Protein AF-0000000080637327 (afdb_homodimer)

Nearest PDB structures (foldseek):
  6kop-assembly1_F  TM=9.857E-01  e=1.169E-01  Mycobacterium tuberculosis H37Rv
  6kon-assembly1_F  TM=9.502E-01  e=9.663E-02  Mycobacterium tuberculosis H37Rv
  3vfz-assembly3_A  TM=9.583E-01  e=1.327E-01  Mycobacterium tuberculosis
  3hug-assembly6_K  TM=8.919E-01  e=2.203E-01  Mycobacterium tuberculosis H37Rv
  5wuq-assembly1_A  TM=9.340E-01  e=3.658E-01  Bacillus subtilis subsp. subtilis str. 168

Organism: Winmispira thermophila (strain ATCC 700085 / DSM 6578 / Z-1203) (NCBI:txid869211)

pLDDT: mean 86.16, std 14.64, range [35.03, 98.62]

Sequence (272 aa):
MARPVRPRRVVCLPRHLVYKPAGVPLSDLEVIGLSLDECEALRLVDLEDLSQEDAARLMGVSRQTVSSIVRSARRKVAEALLKGAALRVEAGPVDYPAPLHFRCRKCGHQWEGVLTPESMKARGCGHEEFVELSSSMARPVRPRRVVCLPRHLVYKPAGVPLSDLEVIGLSLDECEALRLVDLEDLSQEDAARLMGVSRQTVSSIVRSARRKVAEALLKGAALRVEAGPVDYPAPLHFRCRKCGHQWEGVLTPESMKARGCGHEEFVELSSS

Structure (mmCIF, N/CA/C/O backbone):
data_AF-0000000080637327-model_v1
#
loop_
_entity.id
_entity.type
_entity.pdbx_description
1 polymer 'UPF0251 protein Spith_0703'
#
loop_
_atom_site.group_PDB
_atom_site.id
_atom_site.type_symbol
_atom_site.label_atom_id
_atom_site.label_alt_id
_atom_site.label_comp_id
_atom_site.label_asym_id
_atom_site.label_entity_id
_atom_site.label_seq_id
_atom_site.pdbx_PDB_ins_code
_atom_site.Cartn_x
_atom_site.Cartn_y
_atom_site.Cartn_z
_atom_site.occupancy
_atom_site.B_iso_or_equiv
_atom_site.auth_seq_id
_atom_site.auth_comp_id
_atom_site.auth_asym_id
_atom_site.auth_atom_id
_atom_site.pdbx_PDB_model_num
ATOM 1 N N . MET A 1 1 ? 14.914 -28.953 -25.359 1 35.03 1 MET A N 1
ATOM 2 C CA . MET A 1 1 ? 15.531 -28.688 -24.062 1 35.03 1 MET A CA 1
ATOM 3 C C . MET A 1 1 ? 14.484 -28.266 -23.031 1 35.03 1 MET A C 1
ATOM 5 O O . MET A 1 1 ? 13.57 -27.5 -23.359 1 35.03 1 MET A O 1
ATOM 9 N N . ALA A 1 2 ? 14.133 -29 -22.062 1 39.31 2 ALA A N 1
ATOM 10 C CA . ALA A 1 2 ? 13.07 -28.766 -21.094 1 39.31 2 ALA A CA 1
ATOM 11 C C . ALA A 1 2 ? 13.133 -27.344 -20.547 1 39.31 2 ALA A C 1
ATOM 13 O O . ALA A 1 2 ? 14.219 -26.797 -20.375 1 39.31 2 ALA A O 1
ATOM 14 N N . ARG A 1 3 ? 12.25 -26.484 -20.906 1 41.25 3 ARG A N 1
ATOM 15 C CA . ARG A 1 3 ? 12.234 -25.125 -20.359 1 41.25 3 ARG A CA 1
ATOM 16 C C . ARG A 1 3 ? 12.734 -25.094 -18.922 1 41.25 3 ARG A C 1
ATOM 18 O O . ARG A 1 3 ? 12.328 -25.938 -18.109 1 41.25 3 ARG A O 1
ATOM 25 N N . PRO A 1 4 ? 13.969 -24.641 -18.688 1 43.31 4 PRO A N 1
ATOM 26 C CA . PRO A 1 4 ? 14.523 -24.625 -17.344 1 43.31 4 PRO A CA 1
ATOM 27 C C . PRO A 1 4 ? 13.453 -24.469 -16.266 1 43.31 4 PRO A C 1
ATOM 29 O O . PRO A 1 4 ? 12.484 -23.734 -16.453 1 43.31 4 PRO A O 1
ATOM 32 N N . VAL A 1 5 ? 13.125 -25.547 -15.586 1 43.78 5 VAL A N 1
ATOM 33 C CA . VAL A 1 5 ? 12.203 -25.609 -14.453 1 43.78 5 VAL A CA 1
ATOM 34 C C . VAL A 1 5 ? 12.344 -24.359 -13.594 1 43.78 5 VAL A C 1
ATOM 36 O O . VAL A 1 5 ? 13.453 -23.984 -13.203 1 43.78 5 VAL A O 1
ATOM 39 N N . ARG A 1 6 ? 11.664 -23.312 -13.883 1 49.84 6 ARG A N 1
ATOM 40 C CA . ARG A 1 6 ? 11.688 -22.156 -13 1 49.84 6 ARG A CA 1
ATOM 41 C C . ARG A 1 6 ? 11.625 -22.578 -11.539 1 49.84 6 ARG A C 1
ATOM 43 O O . ARG A 1 6 ? 10.883 -23.5 -11.18 1 49.84 6 ARG A O 1
ATOM 50 N N . PRO A 1 7 ? 12.727 -22.5 -10.797 1 51.56 7 PRO A N 1
ATOM 51 C CA . PRO A 1 7 ? 12.695 -22.891 -9.383 1 51.56 7 PRO A CA 1
ATOM 52 C C . PRO A 1 7 ? 11.367 -22.578 -8.711 1 51.56 7 PRO A C 1
ATOM 54 O O . PRO A 1 7 ? 10.656 -21.656 -9.148 1 51.56 7 PRO A O 1
ATOM 57 N N . ARG A 1 8 ? 10.883 -23.516 -7.871 1 57.78 8 ARG A N 1
ATOM 58 C CA . ARG A 1 8 ? 9.688 -23.484 -7.023 1 57.78 8 ARG A CA 1
ATOM 59 C C . ARG A 1 8 ? 9.547 -22.141 -6.32 1 57.78 8 ARG A C 1
ATOM 61 O O . ARG A 1 8 ? 10.258 -21.859 -5.352 1 57.78 8 ARG A O 1
ATOM 68 N N . ARG A 1 9 ? 9.164 -21.078 -6.977 1 73.44 9 ARG A N 1
ATOM 69 C CA . ARG A 1 9 ? 9.141 -19.672 -6.555 1 73.44 9 ARG A CA 1
ATOM 70 C C . ARG A 1 9 ? 8.125 -19.453 -5.441 1 73.44 9 ARG A C 1
ATOM 72 O O . ARG A 1 9 ? 7.004 -19.969 -5.504 1 73.44 9 ARG A O 1
ATOM 79 N N . VAL A 1 10 ? 8.695 -19.266 -4.16 1 74.19 10 VAL A N 1
ATOM 80 C CA . VAL A 1 10 ? 7.812 -18.797 -3.096 1 74.19 10 VAL A CA 1
ATOM 81 C C . VAL A 1 10 ? 6.98 -17.609 -3.592 1 74.19 10 VAL A C 1
ATOM 83 O O . VAL A 1 10 ? 7.48 -16.766 -4.324 1 74.19 10 VAL A O 1
ATOM 86 N N . VAL A 1 11 ? 5.695 -17.828 -3.355 1 83.31 11 VAL A N 1
ATOM 87 C CA . VAL A 1 11 ? 4.777 -16.781 -3.785 1 83.31 11 VAL A CA 1
ATOM 88 C C . VAL A 1 11 ? 3.879 -16.375 -2.619 1 83.31 11 VAL A C 1
ATOM 90 O O . VAL A 1 11 ? 3.49 -17.219 -1.802 1 83.31 11 VAL A O 1
ATOM 93 N N . CYS A 1 12 ? 3.768 -15.125 -2.451 1 85.75 12 CYS A N 1
ATOM 94 C CA . CYS A 1 12 ? 2.762 -14.625 -1.522 1 85.75 12 CYS A CA 1
ATOM 95 C C . CYS A 1 12 ? 1.378 -14.633 -2.162 1 85.75 12 CYS A C 1
ATOM 97 O O . CYS A 1 12 ? 1.175 -14.039 -3.223 1 85.75 12 CYS A O 1
ATOM 99 N N . LEU A 1 13 ? 0.509 -15.312 -1.523 1 85.06 13 LEU A N 1
ATOM 100 C CA . LEU A 1 13 ? -0.883 -15.344 -1.958 1 85.06 13 LEU A CA 1
ATOM 101 C C . LEU A 1 13 ? -1.792 -14.688 -0.928 1 85.06 13 LEU A C 1
ATOM 103 O O . LEU A 1 13 ? -2.242 -15.336 0.018 1 85.06 13 LEU A O 1
ATOM 107 N N . PRO A 1 14 ? -2.096 -13.438 -1.176 1 86.88 14 PRO A N 1
ATOM 108 C CA . PRO A 1 14 ? -2.973 -12.773 -0.211 1 86.88 14 PRO A CA 1
ATOM 109 C C . PRO A 1 14 ? -4.375 -13.375 -0.171 1 86.88 14 PRO A C 1
ATOM 111 O O . PRO A 1 14 ? -4.832 -13.945 -1.163 1 86.88 14 PRO A O 1
ATOM 114 N N . ARG A 1 15 ? -5 -13.242 0.949 1 82.88 15 ARG A N 1
ATOM 115 C CA . ARG A 1 15 ? -6.348 -13.781 1.107 1 82.88 15 ARG A CA 1
ATOM 116 C C . ARG A 1 15 ? -7.363 -12.953 0.329 1 82.88 15 ARG A C 1
ATOM 118 O O . ARG A 1 15 ? -8.359 -13.484 -0.172 1 82.88 15 ARG A O 1
ATOM 125 N N . HIS A 1 16 ? -7.117 -11.727 0.291 1 90.06 16 HIS A N 1
ATOM 126 C CA . HIS A 1 16 ? -8 -10.82 -0.433 1 90.06 16 HIS A CA 1
ATOM 127 C C . HIS A 1 16 ? -7.336 -10.305 -1.705 1 90.06 16 HIS A C 1
ATOM 129 O O . HIS A 1 16 ? -6.215 -9.789 -1.661 1 90.06 16 HIS A O 1
ATOM 135 N N . LEU A 1 17 ? -8.07 -10.344 -2.811 1 92.88 17 LEU A N 1
ATOM 136 C CA . LEU A 1 17 ? -7.461 -10.023 -4.098 1 92.88 17 LEU A CA 1
ATOM 137 C C . LEU A 1 17 ? -7.676 -8.562 -4.453 1 92.88 17 LEU A C 1
ATOM 139 O O . LEU A 1 17 ? -6.996 -8.023 -5.332 1 92.88 17 LEU A O 1
ATOM 143 N N . VAL A 1 18 ? -8.656 -7.984 -3.826 1 95.94 18 VAL A N 1
ATOM 144 C CA . VAL A 1 18 ? -8.969 -6.598 -4.16 1 95.94 18 VAL A CA 1
ATOM 145 C C . VAL A 1 18 ? -8.883 -5.73 -2.906 1 95.94 18 VAL A C 1
ATOM 147 O O . VAL A 1 18 ? -9.445 -6.078 -1.866 1 95.94 18 VAL A O 1
ATOM 150 N N . TYR A 1 19 ? -8.156 -4.766 -2.939 1 97 19 TYR A N 1
ATOM 151 C CA . TYR A 1 19 ? -7.965 -3.756 -1.903 1 97 19 TYR A CA 1
ATOM 152 C C . TYR A 1 19 ? -8.391 -2.379 -2.398 1 97 19 TYR A C 1
ATOM 154 O O . TYR A 1 19 ? -7.918 -1.91 -3.436 1 97 19 TYR A O 1
ATOM 162 N N . LYS A 1 20 ? -9.266 -1.672 -1.723 1 97.25 20 LYS A N 1
ATOM 163 C CA . LYS A 1 20 ? -9.844 -0.46 -2.291 1 97.25 20 LYS A CA 1
ATOM 164 C C . LYS A 1 20 ? -10.234 0.527 -1.196 1 97.25 20 LYS A C 1
ATOM 166 O O . LYS A 1 20 ? -10.336 0.156 -0.025 1 97.25 20 LYS A O 1
ATOM 171 N N . PRO A 1 21 ? -10.492 1.797 -1.559 1 95.81 21 PRO A N 1
ATOM 172 C CA . PRO A 1 21 ? -11.023 2.742 -0.576 1 95.81 21 PRO A CA 1
ATOM 173 C C . PRO A 1 21 ? -12.367 2.295 0.006 1 95.81 21 PRO A C 1
ATOM 175 O O . PRO A 1 21 ? -13.211 1.772 -0.72 1 95.81 21 PRO A O 1
ATOM 178 N N . ALA A 1 22 ? -12.508 2.477 1.23 1 94.44 22 ALA A N 1
ATOM 179 C CA . ALA A 1 22 ? -13.742 2.074 1.899 1 94.44 22 ALA A CA 1
ATOM 180 C C . ALA A 1 22 ? -14.922 2.914 1.422 1 94.44 22 ALA A C 1
ATOM 182 O O . ALA A 1 22 ? -14.789 4.121 1.204 1 94.44 22 ALA A O 1
ATOM 183 N N . GLY A 1 23 ? -15.977 2.326 1.229 1 89.69 23 GLY A N 1
ATOM 184 C CA . GLY A 1 23 ? -17.219 3.029 0.967 1 89.69 23 GLY A CA 1
ATOM 185 C C . GLY A 1 23 ? -17.422 3.371 -0.498 1 89.69 23 GLY A C 1
ATOM 186 O O . GLY A 1 23 ? -18.375 4.051 -0.858 1 89.69 23 GLY A O 1
ATOM 187 N N . VAL A 1 24 ? -16.531 3.055 -1.327 1 91.38 24 VAL A N 1
ATOM 188 C CA . VAL A 1 24 ? -16.641 3.33 -2.756 1 91.38 24 VAL A CA 1
ATOM 189 C C . VAL A 1 24 ? -16.781 2.018 -3.523 1 91.38 24 VAL A C 1
ATOM 191 O O . VAL A 1 24 ? -15.977 1.101 -3.352 1 91.38 24 VAL A O 1
ATOM 194 N N . PRO A 1 25 ? -17.797 1.931 -4.359 1 94.31 25 PRO A N 1
ATOM 195 C CA . PRO A 1 25 ? -17.922 0.712 -5.16 1 94.31 25 PRO A CA 1
ATOM 196 C C . PRO A 1 25 ? -16.75 0.497 -6.109 1 94.31 25 PRO A C 1
ATOM 198 O O . PRO A 1 25 ? -16.219 1.459 -6.672 1 94.31 25 PRO A O 1
ATOM 201 N N . LEU A 1 26 ? -16.391 -0.733 -6.258 1 94.19 26 LEU A N 1
ATOM 202 C CA . LEU A 1 26 ? -15.273 -1.087 -7.125 1 94.19 26 LEU A CA 1
ATOM 203 C C . LEU A 1 26 ? -15.508 -0.581 -8.547 1 94.19 26 LEU A C 1
ATOM 205 O O . LEU A 1 26 ? -14.562 -0.16 -9.227 1 94.19 26 LEU A O 1
ATOM 209 N N . SER A 1 27 ? -16.734 -0.549 -9.016 1 95.25 27 SER A N 1
ATOM 210 C CA . SER A 1 27 ? -17.094 -0.156 -10.367 1 95.25 27 SER A CA 1
ATOM 211 C C . SER A 1 27 ? -16.766 1.31 -10.625 1 95.25 27 SER A C 1
ATOM 213 O O . SER A 1 27 ? -16.656 1.731 -11.781 1 95.25 27 SER A O 1
ATOM 215 N N . ASP A 1 28 ? -16.625 2.123 -9.641 1 95.12 28 ASP A N 1
ATOM 216 C CA . ASP A 1 28 ? -16.391 3.557 -9.773 1 95.12 28 ASP A CA 1
ATOM 217 C C . ASP A 1 28 ? -14.898 3.875 -9.664 1 95.12 28 ASP A C 1
ATOM 219 O O . ASP A 1 28 ? -14.508 5.043 -9.695 1 95.12 28 ASP A O 1
ATOM 223 N N . LEU A 1 29 ? -14.102 2.785 -9.547 1 96.06 29 LEU A N 1
ATOM 224 C CA . LEU A 1 29 ? -12.695 3.016 -9.266 1 96.06 29 LEU A CA 1
ATOM 225 C C . LEU A 1 29 ? -11.82 2.553 -10.43 1 96.06 29 LEU A C 1
ATOM 227 O O . LEU A 1 29 ? -12.148 1.574 -11.102 1 96.06 29 LEU A O 1
ATOM 231 N N . GLU A 1 30 ? -10.742 3.365 -10.633 1 96.75 30 GLU A N 1
ATOM 232 C CA . GLU A 1 30 ? -9.664 2.799 -11.43 1 96.75 30 GLU A CA 1
ATOM 233 C C . GLU A 1 30 ? -9.023 1.604 -10.727 1 96.75 30 GLU A C 1
ATOM 235 O O . GLU A 1 30 ? -8.914 1.587 -9.5 1 96.75 30 GLU A O 1
ATOM 240 N N . VAL A 1 31 ? -8.625 0.629 -11.594 1 97.25 31 VAL A N 1
ATOM 241 C CA . VAL A 1 31 ? -8.031 -0.572 -11.016 1 97.25 31 VAL A CA 1
ATOM 242 C C . VAL A 1 31 ? -6.578 -0.698 -11.461 1 97.25 31 VAL A C 1
ATOM 244 O O . VAL A 1 31 ? -6.281 -0.611 -12.656 1 97.25 31 VAL A O 1
ATOM 247 N N . ILE A 1 32 ? -5.73 -0.82 -10.5 1 97.62 32 ILE A N 1
ATOM 248 C CA . ILE A 1 32 ? -4.309 -1.057 -10.742 1 97.62 32 ILE A CA 1
ATOM 249 C C . ILE A 1 32 ? -3.961 -2.502 -10.398 1 97.62 32 ILE A C 1
ATOM 251 O O . ILE A 1 32 ? -4.254 -2.973 -9.297 1 97.62 32 ILE A O 1
ATOM 255 N N . GLY A 1 33 ? -3.281 -3.18 -11.328 1 95.81 33 GLY A N 1
ATOM 256 C CA . GLY A 1 33 ? -2.934 -4.574 -11.117 1 95.81 33 GLY A CA 1
ATOM 257 C C . GLY A 1 33 ? -1.622 -4.762 -10.383 1 95.81 33 GLY A C 1
ATOM 258 O O . GLY A 1 33 ? -0.644 -4.066 -10.664 1 95.81 33 GLY A O 1
ATOM 259 N N . LEU A 1 34 ? -1.634 -5.668 -9.445 1 95.19 34 LEU A N 1
ATOM 260 C CA . LEU A 1 34 ? -0.438 -6.09 -8.727 1 95.19 34 LEU A CA 1
ATOM 261 C C . LEU A 1 34 ? -0.152 -7.57 -8.961 1 95.19 34 LEU A C 1
ATOM 263 O O . LEU A 1 34 ? -0.965 -8.43 -8.609 1 95.19 34 LEU A O 1
ATOM 267 N N . SER A 1 35 ? 1 -7.863 -9.477 1 92.62 35 SER A N 1
ATOM 268 C CA . SER A 1 35 ? 1.309 -9.25 -9.797 1 92.62 35 SER A CA 1
ATOM 269 C C . SER A 1 35 ? 1.692 -10.031 -8.539 1 92.62 35 SER A C 1
ATOM 271 O O . SER A 1 35 ? 2.055 -9.438 -7.523 1 92.62 35 SER A O 1
ATOM 273 N N . LEU A 1 36 ? 1.644 -11.344 -8.656 1 90.75 36 LEU A N 1
ATOM 274 C CA . LEU A 1 36 ? 2.062 -12.195 -7.551 1 90.75 36 LEU A CA 1
ATOM 275 C C . LEU A 1 36 ? 3.529 -11.969 -7.211 1 90.75 36 LEU A C 1
ATOM 277 O O . LEU A 1 36 ? 3.91 -11.992 -6.035 1 90.75 36 LEU A O 1
ATOM 281 N N . ASP A 1 37 ? 4.309 -11.75 -8.242 1 91.56 37 ASP A N 1
ATOM 282 C CA . ASP A 1 37 ? 5.723 -11.469 -8.008 1 91.56 37 ASP A CA 1
ATOM 283 C C . ASP A 1 37 ? 5.898 -10.18 -7.211 1 91.56 37 ASP A C 1
ATOM 285 O O . ASP A 1 37 ? 6.766 -10.094 -6.34 1 91.56 37 ASP A O 1
ATOM 289 N N . GLU A 1 38 ? 5.086 -9.242 -7.547 1 94.88 38 GLU A N 1
ATOM 290 C CA . GLU A 1 38 ? 5.133 -7.977 -6.824 1 94.88 38 GLU A CA 1
ATOM 291 C C . GLU A 1 38 ? 4.699 -8.156 -5.371 1 94.88 38 GLU A C 1
ATOM 293 O O . GLU A 1 38 ? 5.309 -7.582 -4.465 1 94.88 38 GLU A O 1
ATOM 298 N N . CYS A 1 39 ? 3.721 -8.953 -5.152 1 94.44 39 CYS A N 1
ATOM 299 C CA . CYS A 1 39 ? 3.295 -9.25 -3.791 1 94.44 39 CYS A CA 1
ATOM 300 C C . CYS A 1 39 ? 4.418 -9.914 -3.002 1 94.44 39 CYS A C 1
ATOM 302 O O . CYS A 1 39 ? 4.676 -9.555 -1.854 1 94.44 39 CYS A O 1
ATOM 304 N N . GLU A 1 40 ? 5.012 -10.867 -3.643 1 93.12 40 GLU A N 1
ATOM 305 C CA . GLU A 1 40 ? 6.102 -11.594 -2.992 1 93.12 40 GLU A CA 1
ATOM 306 C C . GLU A 1 40 ? 7.27 -10.664 -2.676 1 93.12 40 GLU A C 1
ATOM 308 O O . GLU A 1 40 ? 7.852 -10.734 -1.591 1 93.12 40 GLU A O 1
ATOM 313 N N . ALA A 1 41 ? 7.547 -9.82 -3.6 1 95.75 41 ALA A N 1
ATOM 314 C CA . ALA A 1 41 ? 8.648 -8.883 -3.383 1 95.75 41 ALA A CA 1
ATOM 315 C C . ALA A 1 41 ? 8.359 -7.961 -2.201 1 95.75 41 ALA A C 1
ATOM 317 O O . ALA A 1 41 ? 9.234 -7.711 -1.373 1 95.75 41 ALA A O 1
ATOM 318 N N . LEU A 1 42 ? 7.137 -7.457 -2.129 1 97.31 42 LEU A N 1
ATOM 319 C CA . LEU A 1 42 ? 6.746 -6.609 -1.008 1 97.31 42 LEU A CA 1
ATOM 320 C C . LEU A 1 42 ? 6.816 -7.383 0.306 1 97.31 42 LEU A C 1
ATOM 322 O O . LEU A 1 42 ? 7.227 -6.832 1.33 1 97.31 42 LEU A O 1
ATOM 326 N N . ARG A 1 43 ? 6.406 -8.594 0.271 1 96.19 43 ARG A N 1
ATOM 327 C CA . ARG A 1 43 ? 6.453 -9.406 1.48 1 96.19 43 ARG A CA 1
ATOM 328 C C . ARG A 1 43 ? 7.887 -9.586 1.966 1 96.19 43 ARG A C 1
ATOM 330 O O . ARG A 1 43 ? 8.188 -9.336 3.137 1 96.19 43 ARG A O 1
ATOM 337 N N . LEU A 1 44 ? 8.734 -9.977 1.13 1 96.75 44 LEU A N 1
ATOM 338 C CA . LEU A 1 44 ? 10.102 -10.297 1.504 1 96.75 44 LEU A CA 1
ATOM 339 C C . LEU A 1 44 ? 10.875 -9.039 1.888 1 96.75 44 LEU A C 1
ATOM 341 O O . LEU A 1 44 ? 11.547 -9.008 2.922 1 96.75 44 LEU A O 1
ATOM 345 N N . VAL A 1 45 ? 10.727 -7.984 1.135 1 98.06 45 VAL A N 1
ATOM 346 C CA . VAL A 1 45 ? 11.594 -6.82 1.284 1 98.06 45 VAL A CA 1
ATOM 347 C C . VAL A 1 45 ? 10.984 -5.848 2.291 1 98.06 45 VAL A C 1
ATOM 349 O O . VAL A 1 45 ? 11.664 -5.398 3.219 1 98.06 45 VAL A O 1
ATOM 352 N N . ASP A 1 46 ? 9.758 -5.574 2.121 1 98.06 46 ASP A N 1
ATOM 353 C CA . ASP A 1 46 ? 9.164 -4.508 2.922 1 98.06 46 ASP A CA 1
ATOM 354 C C . ASP A 1 46 ? 8.578 -5.055 4.223 1 98.06 46 ASP A C 1
ATOM 356 O O . ASP A 1 46 ? 8.664 -4.41 5.27 1 98.06 46 ASP A O 1
ATOM 360 N N . LEU A 1 47 ? 7.988 -6.191 4.219 1 97.12 47 LEU A N 1
ATOM 361 C CA . LEU A 1 47 ? 7.352 -6.727 5.418 1 97.12 47 LEU A CA 1
ATOM 362 C C . LEU A 1 47 ? 8.352 -7.508 6.262 1 97.12 47 LEU A C 1
ATOM 364 O O . LEU A 1 47 ? 8.438 -7.301 7.477 1 97.12 47 LEU A O 1
ATOM 368 N N . GLU A 1 48 ? 9.156 -8.383 5.645 1 96.12 48 GLU A N 1
ATOM 369 C CA . GLU A 1 48 ? 10.086 -9.234 6.371 1 96.12 48 GLU A CA 1
ATOM 370 C C . GLU A 1 48 ? 11.461 -8.586 6.48 1 96.12 48 GLU A C 1
ATOM 372 O O . GLU A 1 48 ? 12.352 -9.117 7.148 1 96.12 48 GLU A O 1
ATOM 377 N N . ASP A 1 49 ? 11.633 -7.484 5.746 1 97.62 49 ASP A N 1
ATOM 378 C CA . ASP A 1 49 ? 12.836 -6.652 5.84 1 97.62 49 ASP A CA 1
ATOM 379 C C . ASP A 1 49 ? 14.062 -7.406 5.34 1 97.62 49 ASP A C 1
ATOM 381 O O . ASP A 1 49 ? 15.156 -7.258 5.891 1 97.62 49 ASP A O 1
ATOM 385 N N . LEU A 1 50 ? 13.938 -8.258 4.402 1 97.44 50 LEU A N 1
ATOM 386 C CA . LEU A 1 50 ? 15.078 -8.914 3.783 1 97.44 50 LEU A CA 1
ATOM 387 C C . LEU A 1 50 ? 15.789 -7.973 2.82 1 97.44 50 LEU A C 1
ATOM 389 O O . LEU A 1 50 ? 15.164 -7.086 2.234 1 97.44 50 LEU A O 1
ATOM 393 N N . SER A 1 51 ? 17.062 -8.211 2.652 1 98.06 51 SER A N 1
ATOM 394 C CA . SER A 1 51 ? 17.781 -7.5 1.605 1 98.06 51 SER A CA 1
ATOM 395 C C . SER A 1 51 ? 17.297 -7.902 0.219 1 98.06 51 SER A C 1
ATOM 397 O O . SER A 1 51 ? 16.734 -8.984 0.043 1 98.06 51 SER A O 1
ATOM 399 N N . GLN A 1 52 ? 17.484 -7.027 -0.715 1 97 52 GLN A N 1
ATOM 400 C CA . GLN A 1 52 ? 17.094 -7.363 -2.078 1 97 52 GLN A CA 1
ATOM 401 C C . GLN A 1 52 ? 17.859 -8.578 -2.594 1 97 52 GLN A C 1
ATOM 403 O O . GLN A 1 52 ? 17.328 -9.359 -3.385 1 97 52 GLN A O 1
ATOM 408 N N . GLU A 1 53 ? 19.062 -8.75 -2.131 1 97.5 53 GLU A N 1
ATOM 409 C CA . GLU A 1 53 ? 19.844 -9.922 -2.494 1 97.5 53 GLU A CA 1
ATOM 410 C C . GLU A 1 53 ? 19.203 -11.203 -1.971 1 97.5 53 GLU A C 1
ATOM 412 O O . GLU A 1 53 ? 19.062 -12.18 -2.709 1 97.5 53 GLU A O 1
ATOM 417 N N . ASP A 1 54 ? 18.828 -11.203 -0.75 1 96.75 54 ASP A N 1
ATOM 418 C CA . ASP A 1 54 ? 18.188 -12.367 -0.149 1 96.75 54 ASP A CA 1
ATOM 419 C C . ASP A 1 54 ? 16.844 -12.648 -0.809 1 96.75 54 ASP A C 1
ATOM 421 O O . ASP A 1 54 ? 16.5 -13.805 -1.064 1 96.75 54 ASP A O 1
ATOM 425 N N . ALA A 1 55 ? 16.109 -11.625 -1.09 1 96.06 55 ALA A N 1
ATOM 426 C CA . ALA A 1 55 ? 14.828 -11.781 -1.782 1 96.06 55 ALA A CA 1
ATOM 427 C C . ALA A 1 55 ? 15.031 -12.391 -3.168 1 96.06 55 ALA A C 1
ATOM 429 O O . ALA A 1 55 ? 14.25 -13.242 -3.596 1 96.06 55 ALA A O 1
ATOM 430 N N . ALA A 1 56 ? 16.031 -11.953 -3.869 1 94.56 56 ALA A N 1
ATOM 431 C CA . ALA A 1 56 ? 16.359 -12.461 -5.199 1 94.56 56 ALA A CA 1
ATOM 432 C C . ALA A 1 56 ? 16.594 -13.969 -5.168 1 94.56 56 ALA A C 1
ATOM 434 O O . ALA A 1 56 ? 16.078 -14.703 -6.016 1 94.56 56 ALA A O 1
ATOM 435 N N . ARG A 1 57 ? 17.312 -14.445 -4.191 1 93.06 57 ARG A N 1
ATOM 436 C CA . ARG A 1 57 ? 17.578 -15.867 -4.031 1 93.06 57 ARG A CA 1
ATOM 437 C C . ARG A 1 57 ? 16.297 -16.656 -3.816 1 93.06 57 ARG A C 1
ATOM 439 O O . ARG A 1 57 ? 16.078 -17.688 -4.453 1 93.06 57 ARG A O 1
ATOM 446 N N . LEU A 1 58 ? 15.445 -16.141 -2.971 1 89.5 58 LEU A N 1
ATOM 447 C CA . LEU A 1 58 ? 14.203 -16.828 -2.635 1 89.5 58 LEU A CA 1
ATOM 448 C C . LEU A 1 58 ? 13.242 -16.828 -3.82 1 89.5 58 LEU A C 1
ATOM 450 O O . LEU A 1 58 ? 12.492 -17.797 -4.016 1 89.5 58 LEU A O 1
ATOM 454 N N . MET A 1 59 ? 13.32 -15.812 -4.633 1 89.12 59 MET A N 1
ATOM 455 C CA . MET A 1 59 ? 12.398 -15.688 -5.758 1 89.12 59 MET A CA 1
ATOM 456 C C . MET A 1 59 ? 12.977 -16.344 -7.008 1 89.12 59 MET A C 1
ATOM 458 O O . MET A 1 59 ? 12.273 -16.516 -8 1 89.12 59 MET A O 1
ATOM 462 N N . GLY A 1 60 ? 14.203 -16.641 -6.941 1 88.25 60 GLY A N 1
ATOM 463 C CA . GLY A 1 60 ? 14.844 -17.281 -8.07 1 88.25 60 GLY A CA 1
ATOM 464 C C . GLY A 1 60 ? 15.117 -16.344 -9.234 1 88.25 60 GLY A C 1
ATOM 465 O O . GLY A 1 60 ? 14.953 -16.719 -10.391 1 88.25 60 GLY A O 1
ATOM 466 N N . VAL A 1 61 ? 15.406 -15.125 -8.984 1 91.25 61 VAL A N 1
ATOM 467 C CA . VAL A 1 61 ? 15.711 -14.125 -10 1 91.25 61 VAL A CA 1
ATOM 468 C C . VAL A 1 61 ? 16.922 -13.305 -9.57 1 91.25 61 VAL A C 1
ATOM 470 O O . VAL A 1 61 ? 17.469 -13.508 -8.484 1 91.25 61 VAL A O 1
ATOM 473 N N . SER A 1 62 ? 17.406 -12.43 -10.453 1 94.56 62 SER A N 1
ATOM 474 C CA . SER A 1 62 ? 18.547 -11.57 -10.141 1 94.56 62 SER A CA 1
ATOM 475 C C . SER A 1 62 ? 18.141 -10.445 -9.195 1 94.56 62 SER A C 1
ATOM 477 O O . SER A 1 62 ? 16.969 -10.062 -9.133 1 94.56 62 SER A O 1
ATOM 479 N N . ARG A 1 63 ? 19.141 -9.914 -8.477 1 96.75 63 ARG A N 1
ATOM 480 C CA . ARG A 1 63 ? 18.922 -8.766 -7.609 1 96.75 63 ARG A CA 1
ATOM 481 C C . ARG A 1 63 ? 18.375 -7.582 -8.398 1 96.75 63 ARG A C 1
ATOM 483 O O . ARG A 1 63 ? 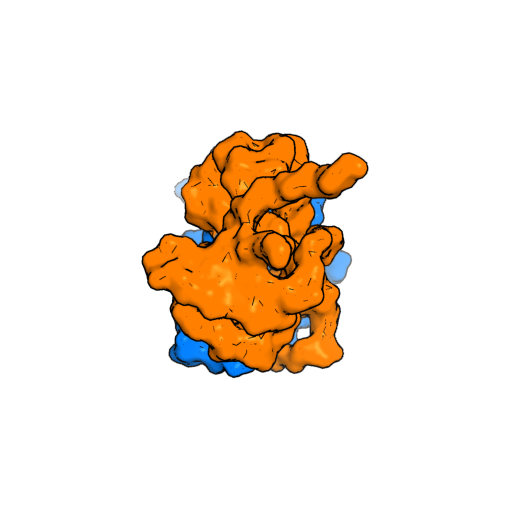17.531 -6.832 -7.898 1 96.75 63 ARG A O 1
ATOM 490 N N . GLN A 1 64 ? 18.844 -7.387 -9.586 1 96.75 64 GLN A N 1
ATOM 491 C CA . GLN A 1 64 ? 18.359 -6.297 -10.43 1 96.75 64 GLN A CA 1
ATOM 492 C C . GLN A 1 64 ? 16.875 -6.453 -10.742 1 96.75 64 GLN A C 1
ATOM 494 O O . GLN A 1 64 ? 16.125 -5.473 -10.734 1 96.75 64 GLN A O 1
ATOM 499 N N . THR A 1 65 ? 16.469 -7.668 -11.031 1 95.5 65 THR A N 1
ATOM 500 C CA . THR A 1 65 ? 15.07 -7.961 -11.297 1 95.5 65 THR A CA 1
ATOM 501 C C . THR A 1 65 ? 14.211 -7.672 -10.062 1 95.5 65 THR A C 1
ATOM 503 O O . THR A 1 65 ? 13.148 -7.051 -10.172 1 95.5 65 THR A O 1
ATOM 506 N N . VAL A 1 66 ? 14.727 -8.109 -8.906 1 95.88 66 VAL A N 1
ATOM 507 C CA . VAL A 1 66 ? 13.992 -7.848 -7.672 1 95.88 66 VAL A CA 1
ATOM 508 C C . VAL A 1 66 ? 13.859 -6.344 -7.457 1 95.88 66 VAL A C 1
ATOM 510 O O . VAL A 1 66 ? 12.789 -5.859 -7.074 1 95.88 66 VAL A O 1
ATOM 513 N N . SER A 1 67 ? 14.898 -5.641 -7.719 1 97.56 67 SER A N 1
ATOM 514 C CA . SER A 1 67 ? 14.867 -4.191 -7.555 1 97.56 67 SER A CA 1
ATOM 515 C C . SER A 1 67 ? 13.781 -3.561 -8.422 1 97.56 67 SER A C 1
ATOM 517 O O . SER A 1 67 ? 13.039 -2.691 -7.961 1 97.56 67 SER A O 1
ATOM 519 N N . SER A 1 68 ? 13.68 -4.082 -9.609 1 97.19 68 SER A N 1
ATOM 520 C CA . SER A 1 68 ? 12.68 -3.564 -10.539 1 97.19 68 SER A CA 1
ATOM 521 C C . SER A 1 68 ? 11.266 -3.926 -10.086 1 97.19 68 SER A C 1
ATOM 523 O O . SER A 1 68 ? 10.352 -3.105 -10.172 1 97.19 68 SER A O 1
ATOM 525 N N . ILE A 1 69 ? 11.102 -5.09 -9.648 1 95.69 69 ILE A N 1
ATOM 526 C CA . ILE A 1 69 ? 9.797 -5.57 -9.203 1 95.69 69 ILE A CA 1
ATOM 527 C C . ILE A 1 69 ? 9.352 -4.785 -7.973 1 95.69 69 ILE A C 1
ATOM 529 O O . ILE A 1 69 ? 8.203 -4.359 -7.887 1 95.69 69 ILE A O 1
ATOM 533 N N . VAL A 1 70 ? 10.297 -4.59 -7.043 1 97.81 70 VAL A N 1
ATOM 534 C CA . VAL A 1 70 ? 9.992 -3.852 -5.82 1 97.81 70 VAL A CA 1
ATOM 535 C C . VAL A 1 70 ? 9.617 -2.414 -6.164 1 97.81 70 VAL A C 1
ATOM 537 O O . VAL A 1 70 ? 8.625 -1.886 -5.648 1 97.81 70 VAL A O 1
ATOM 540 N N . ARG A 1 71 ? 10.375 -1.831 -6.988 1 97.94 71 ARG A N 1
ATOM 541 C CA . ARG A 1 71 ? 10.102 -0.458 -7.398 1 97.94 71 ARG A CA 1
ATOM 542 C C . ARG A 1 71 ? 8.727 -0.343 -8.039 1 97.94 71 ARG A C 1
ATOM 544 O O . ARG A 1 71 ? 7.961 0.57 -7.727 1 97.94 71 ARG A O 1
ATOM 551 N N . SER A 1 72 ? 8.469 -1.208 -8.938 1 97.62 72 SER A N 1
ATOM 552 C CA . SER A 1 72 ? 7.168 -1.226 -9.602 1 97.62 72 SER A CA 1
ATOM 553 C C . SER A 1 72 ? 6.035 -1.414 -8.602 1 97.62 72 SER A C 1
ATOM 555 O O . SER A 1 72 ? 5.039 -0.69 -8.641 1 97.62 72 SER A O 1
ATOM 557 N N . ALA A 1 73 ? 6.203 -2.361 -7.719 1 97.75 73 ALA A N 1
ATOM 558 C CA . ALA A 1 73 ? 5.18 -2.672 -6.723 1 97.75 73 ALA A CA 1
ATOM 559 C C . ALA A 1 73 ? 4.91 -1.472 -5.82 1 97.75 73 ALA A C 1
ATOM 561 O O . ALA A 1 73 ? 3.756 -1.094 -5.605 1 97.75 73 ALA A O 1
ATOM 562 N N . ARG A 1 74 ? 5.977 -0.878 -5.332 1 98.56 74 ARG A N 1
ATOM 563 C CA . ARG A 1 74 ? 5.855 0.265 -4.434 1 98.56 74 ARG A CA 1
ATOM 564 C C . ARG A 1 74 ? 5.168 1.437 -5.125 1 98.56 74 ARG A C 1
ATOM 566 O O . ARG A 1 74 ? 4.336 2.121 -4.52 1 98.56 74 ARG A O 1
ATOM 573 N N . ARG A 1 75 ? 5.492 1.619 -6.309 1 98.62 75 ARG A N 1
ATOM 574 C CA . ARG A 1 75 ? 4.867 2.705 -7.059 1 98.62 75 ARG A CA 1
ATOM 575 C C . ARG A 1 75 ? 3.373 2.457 -7.242 1 98.62 75 ARG A C 1
ATOM 577 O O . ARG A 1 75 ? 2.559 3.359 -7.035 1 98.62 75 ARG A O 1
ATOM 584 N N . LYS A 1 76 ? 3.008 1.297 -7.715 1 98.19 76 LYS A N 1
ATOM 585 C CA . LYS A 1 76 ? 1.61 0.944 -7.949 1 98.19 76 LYS A CA 1
ATOM 586 C C . LYS A 1 76 ? 0.795 1.057 -6.664 1 98.19 76 LYS A C 1
ATOM 588 O O . LYS A 1 76 ? -0.326 1.569 -6.676 1 98.19 76 LYS A O 1
ATOM 593 N N . VAL A 1 77 ? 1.355 0.588 -5.59 1 98.19 77 VAL A N 1
ATOM 594 C CA . VAL A 1 77 ? 0.679 0.632 -4.297 1 98.19 77 VAL A CA 1
ATOM 595 C C . VAL A 1 77 ? 0.482 2.084 -3.865 1 98.19 77 VAL A C 1
ATOM 597 O O . VAL A 1 77 ? -0.618 2.477 -3.471 1 98.19 77 VAL A O 1
ATOM 600 N N . ALA A 1 78 ? 1.533 2.873 -3.947 1 97.56 78 ALA A N 1
ATOM 601 C CA . ALA A 1 78 ? 1.43 4.285 -3.596 1 97.56 78 ALA A CA 1
ATOM 602 C C . ALA A 1 78 ? 0.394 4.992 -4.465 1 97.56 78 ALA A C 1
ATOM 604 O O . ALA A 1 78 ? -0.41 5.785 -3.965 1 97.56 78 ALA A O 1
ATOM 605 N N . GLU A 1 79 ? 0.431 4.695 -5.695 1 96.75 79 GLU A N 1
ATOM 606 C CA . GLU A 1 79 ? -0.514 5.312 -6.621 1 96.75 79 GLU A CA 1
ATOM 607 C C . GLU A 1 79 ? -1.954 4.973 -6.25 1 96.75 79 GLU A C 1
ATOM 609 O O . GLU A 1 79 ? -2.811 5.859 -6.188 1 96.75 79 GLU A O 1
ATOM 614 N N . ALA A 1 80 ? -2.199 3.73 -6.027 1 96.88 80 ALA A N 1
ATOM 615 C CA . ALA A 1 80 ? -3.549 3.305 -5.668 1 96.88 80 ALA A CA 1
ATOM 616 C C . ALA A 1 80 ? -4.016 3.986 -4.383 1 96.88 80 ALA A C 1
ATOM 618 O O . ALA A 1 80 ? -5.109 4.551 -4.336 1 96.88 80 ALA A O 1
ATOM 619 N N . LEU A 1 81 ? -3.209 3.967 -3.363 1 95.31 81 LEU A N 1
ATOM 620 C CA . LEU A 1 81 ? -3.547 4.492 -2.045 1 95.31 81 LEU A CA 1
ATOM 621 C C . LEU A 1 81 ? -3.775 5.996 -2.1 1 95.31 81 LEU A C 1
ATOM 623 O O . LEU A 1 81 ? -4.746 6.504 -1.535 1 95.31 81 LEU A O 1
ATOM 627 N N . LEU A 1 82 ? -2.938 6.707 -2.764 1 92.62 82 LEU A N 1
ATOM 628 C CA . LEU A 1 82 ? -2.949 8.164 -2.691 1 92.62 82 LEU A CA 1
ATOM 629 C C . LEU A 1 82 ? -3.938 8.75 -3.693 1 92.62 82 LEU A C 1
ATOM 631 O O . LEU A 1 82 ? -4.504 9.82 -3.459 1 92.62 82 LEU A O 1
ATOM 635 N N . LYS A 1 83 ? -4.219 8.055 -4.742 1 91.25 83 LYS A N 1
ATOM 636 C CA . LYS A 1 83 ? -5.145 8.562 -5.754 1 91.25 83 LYS A CA 1
ATOM 637 C C . LYS A 1 83 ? -6.527 7.938 -5.59 1 91.25 83 LYS A C 1
ATOM 639 O O . LYS A 1 83 ? -7.461 8.297 -6.309 1 91.25 83 LYS A O 1
ATOM 644 N N . GLY A 1 84 ? -6.59 6.961 -4.738 1 92.88 84 GLY A N 1
ATOM 645 C CA . GLY A 1 84 ? -7.887 6.367 -4.461 1 92.88 84 GLY A CA 1
ATOM 646 C C . GLY A 1 84 ? -8.305 5.34 -5.492 1 92.88 84 GLY A C 1
ATOM 647 O O . GLY A 1 84 ? -9.477 5.289 -5.891 1 92.88 84 GLY A O 1
ATOM 648 N N . ALA A 1 85 ? -7.406 4.66 -6.074 1 96.5 85 ALA A N 1
ATOM 649 C CA . ALA A 1 85 ? -7.684 3.557 -6.984 1 96.5 85 ALA A CA 1
ATOM 650 C C . ALA A 1 85 ? -7.738 2.227 -6.238 1 96.5 85 ALA A C 1
ATOM 652 O O . ALA A 1 85 ? -7.316 2.141 -5.082 1 96.5 85 ALA A O 1
ATOM 653 N N . ALA A 1 86 ? -8.305 1.21 -6.891 1 97.56 86 ALA A N 1
ATOM 654 C CA . ALA A 1 86 ? -8.289 -0.136 -6.324 1 97.56 86 ALA A CA 1
ATOM 655 C C . ALA A 1 86 ? -7.031 -0.895 -6.742 1 97.56 86 ALA A C 1
ATOM 657 O O . ALA A 1 86 ? -6.5 -0.672 -7.836 1 97.56 86 ALA A O 1
ATOM 658 N N . LEU A 1 87 ? -6.57 -1.689 -5.875 1 97.38 87 LEU A N 1
ATOM 659 C CA . LEU A 1 87 ? -5.512 -2.646 -6.188 1 97.38 87 LEU A CA 1
ATOM 660 C C . LEU A 1 87 ? -6.09 -4.043 -6.387 1 97.38 87 LEU A C 1
ATOM 662 O O . LEU A 1 87 ? -6.883 -4.516 -5.57 1 97.38 87 LEU A O 1
ATOM 666 N N . ARG A 1 88 ? -5.707 -4.652 -7.449 1 96 88 ARG A N 1
ATOM 667 C CA . ARG A 1 88 ? -6.145 -6.016 -7.719 1 96 88 ARG A CA 1
ATOM 668 C C . ARG A 1 88 ? -4.953 -6.938 -7.957 1 96 88 ARG A C 1
ATOM 670 O O . ARG A 1 88 ? -4.148 -6.695 -8.859 1 96 88 ARG A O 1
ATOM 677 N N . VAL A 1 89 ? -4.887 -7.934 -7.156 1 93.56 89 VAL A N 1
ATOM 678 C CA . VAL A 1 89 ? -3.826 -8.922 -7.312 1 93.56 89 VAL A CA 1
ATOM 679 C C . VAL A 1 89 ? -4.113 -9.797 -8.531 1 93.56 89 VAL A C 1
ATOM 681 O O . VAL A 1 89 ? -5.23 -10.289 -8.695 1 93.56 89 VAL A O 1
ATOM 684 N N . GLU A 1 90 ? -3.148 -9.93 -9.328 1 88.94 90 GLU A N 1
ATOM 685 C CA . GLU A 1 90 ? -3.266 -10.719 -10.555 1 88.94 90 GLU A CA 1
ATOM 686 C C . GLU A 1 90 ? -2.047 -11.609 -10.758 1 88.94 90 GLU A C 1
ATOM 688 O O . GLU A 1 90 ? -1.02 -11.43 -10.094 1 88.94 90 GLU A O 1
ATOM 693 N N . ALA A 1 91 ? -2.27 -12.68 -11.5 1 74.81 91 ALA A N 1
ATOM 694 C CA . ALA A 1 91 ? -1.175 -13.609 -11.742 1 74.81 91 ALA A CA 1
ATOM 695 C C . ALA A 1 91 ? -0.018 -12.922 -12.461 1 74.81 91 ALA A C 1
ATOM 697 O O . ALA A 1 91 ? 1.15 -13.211 -12.188 1 74.81 91 ALA A O 1
ATOM 698 N N . GLY A 1 92 ? -0.17 -11.711 -13.031 1 64.62 92 GLY A N 1
ATOM 699 C CA . GLY A 1 92 ? 0.876 -10.984 -13.734 1 64.62 92 GLY A CA 1
ATOM 700 C C . GLY A 1 92 ? 1.462 -11.758 -14.898 1 64.62 92 GLY A C 1
ATOM 701 O O . GLY A 1 92 ? 0.927 -12.797 -15.297 1 64.62 92 GLY A O 1
ATOM 702 N N . PRO A 1 93 ? 2.518 -11.062 -15.531 1 55.22 93 PRO A N 1
ATOM 703 C CA . PRO A 1 93 ? 3.139 -11.688 -16.703 1 55.22 93 PRO A CA 1
ATOM 704 C C . PRO A 1 93 ? 3.758 -13.047 -16.375 1 55.22 93 PRO A C 1
ATOM 706 O O . PRO A 1 93 ? 4.195 -13.758 -17.281 1 55.22 93 PRO A O 1
ATOM 709 N N . VAL A 1 94 ? 3.857 -13.227 -15.094 1 55.81 94 VAL A N 1
ATOM 710 C CA . VAL A 1 94 ? 4.488 -14.508 -14.781 1 55.81 94 VAL A CA 1
ATOM 711 C C . VAL A 1 94 ? 3.629 -15.648 -15.312 1 55.81 94 VAL A C 1
ATOM 713 O O . VAL A 1 94 ? 2.408 -15.516 -15.438 1 55.81 94 VAL A O 1
ATOM 716 N N . ASP A 1 95 ? 4.305 -16.562 -15.898 1 60.59 95 ASP A N 1
ATOM 717 C CA . ASP A 1 95 ? 3.977 -17.828 -16.531 1 60.59 95 ASP A CA 1
ATOM 718 C C . ASP A 1 95 ? 3.264 -18.766 -15.555 1 60.59 95 ASP A C 1
ATOM 720 O O . ASP A 1 95 ? 3.748 -19.859 -15.273 1 60.59 95 ASP A O 1
ATOM 724 N N . TYR A 1 96 ? 2.369 -18.047 -14.75 1 68.62 96 TYR A N 1
ATOM 725 C CA . TYR A 1 96 ? 1.688 -19.031 -13.914 1 68.62 96 TYR A CA 1
ATOM 726 C C . TYR A 1 96 ? 0.553 -19.703 -14.672 1 68.62 96 TYR A C 1
ATOM 728 O O . TYR A 1 96 ? -0.532 -19.141 -14.82 1 68.62 96 TYR A O 1
ATOM 736 N N . PRO A 1 97 ? 0.94 -20.734 -15.211 1 69.44 97 PRO A N 1
ATOM 737 C CA . PRO A 1 97 ? -0.132 -21.422 -15.938 1 69.44 97 PRO A CA 1
ATOM 738 C C . PRO A 1 97 ? -1.331 -21.75 -15.055 1 69.44 97 PRO A C 1
ATOM 740 O O . PRO A 1 97 ? -1.163 -22.047 -13.867 1 69.44 97 PRO A O 1
ATOM 743 N N . ALA A 1 98 ? -2.443 -21.5 -15.625 1 74.06 98 ALA A N 1
ATOM 744 C CA . ALA A 1 98 ? -3.66 -21.875 -14.914 1 74.06 98 ALA A CA 1
ATOM 745 C C . ALA A 1 98 ? -4.02 -23.344 -15.18 1 74.06 98 ALA A C 1
ATOM 747 O O . ALA A 1 98 ? -3.785 -23.859 -16.266 1 74.06 98 ALA A O 1
ATOM 748 N N . PRO A 1 99 ? -4.477 -24.094 -14.195 1 80.75 99 PRO A N 1
ATOM 749 C CA . PRO A 1 99 ? -4.742 -23.609 -12.844 1 80.75 99 PRO A CA 1
ATOM 750 C C . PRO A 1 99 ? -3.482 -23.531 -11.984 1 80.75 99 PRO A C 1
ATOM 752 O O . PRO A 1 99 ? -2.512 -24.25 -12.242 1 80.75 99 PRO A O 1
ATOM 755 N N . LEU A 1 100 ? -3.5 -22.672 -11.07 1 80.75 100 LEU A N 1
ATOM 756 C CA . LEU A 1 100 ? -2.393 -22.562 -10.133 1 80.75 100 LEU A CA 1
ATOM 757 C C . LEU A 1 100 ? -2.42 -23.688 -9.109 1 80.75 100 LEU A C 1
ATOM 759 O O . LEU A 1 100 ? -3.492 -24.094 -8.656 1 80.75 100 LEU A O 1
ATOM 763 N N . HIS A 1 101 ? -1.223 -24.219 -8.914 1 84.44 101 HIS A N 1
ATOM 764 C CA . HIS A 1 101 ? -1.045 -25.25 -7.887 1 84.44 101 HIS A CA 1
ATOM 765 C C . HIS A 1 101 ? -0.049 -24.797 -6.824 1 84.44 101 HIS A C 1
ATOM 767 O O . HIS A 1 101 ? 1.137 -24.625 -7.113 1 84.44 101 HIS A O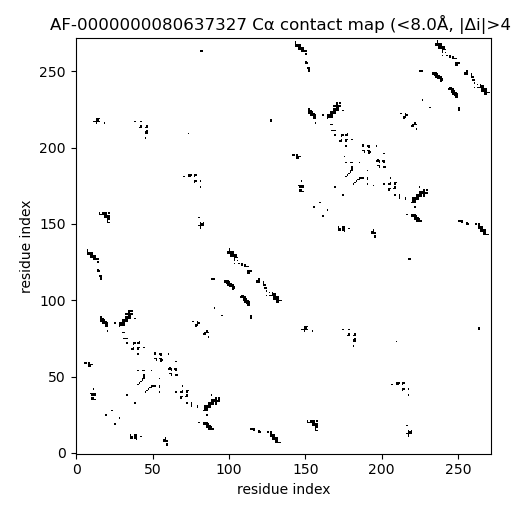 1
ATOM 773 N N . PHE A 1 102 ? -0.667 -24.688 -5.543 1 85.25 102 PHE A N 1
ATOM 774 C CA . PHE A 1 102 ? 0.198 -24.141 -4.508 1 85.25 102 PHE A CA 1
ATOM 775 C C . PHE A 1 102 ? 0.159 -25 -3.254 1 85.25 102 PHE A C 1
ATOM 777 O O . PHE A 1 102 ? -0.814 -25.719 -3.02 1 85.25 102 PHE A O 1
ATOM 784 N N . ARG A 1 103 ? 1.26 -24.984 -2.545 1 88.62 103 ARG A N 1
ATOM 785 C CA . ARG A 1 103 ? 1.356 -25.609 -1.229 1 88.62 103 ARG A CA 1
ATOM 786 C C . ARG A 1 103 ? 1.744 -24.594 -0.165 1 88.62 103 ARG A C 1
ATOM 788 O O . ARG A 1 103 ? 2.719 -23.859 -0.329 1 88.62 103 ARG A O 1
ATOM 795 N N . CYS A 1 104 ? 0.948 -24.609 0.915 1 90.94 104 CYS A N 1
ATOM 796 C CA . CYS A 1 104 ? 1.258 -23.703 2.008 1 90.94 104 CYS A CA 1
ATOM 797 C C . CYS A 1 104 ? 2.582 -24.062 2.666 1 90.94 104 CYS A C 1
ATOM 799 O O . CYS A 1 104 ? 2.818 -25.234 2.992 1 90.94 104 CYS A O 1
ATOM 801 N N . ARG A 1 105 ? 3.344 -23.141 2.945 1 86.94 105 ARG A N 1
ATOM 802 C CA . ARG A 1 105 ? 4.652 -23.375 3.545 1 86.94 105 ARG A CA 1
ATOM 803 C C . ARG A 1 105 ? 4.531 -23.609 5.047 1 86.94 105 ARG A C 1
ATOM 805 O O . ARG A 1 105 ? 5.391 -24.266 5.648 1 86.94 105 ARG A O 1
ATOM 812 N N . LYS A 1 106 ? 3.49 -23.203 5.613 1 87.31 106 LYS A N 1
ATOM 813 C CA . LYS A 1 106 ? 3.338 -23.281 7.062 1 87.31 106 LYS A CA 1
ATOM 814 C C . LYS A 1 106 ? 2.631 -24.562 7.477 1 87.31 106 LYS A C 1
ATOM 816 O O . LYS A 1 106 ? 3.059 -25.234 8.414 1 87.31 106 LYS A O 1
ATOM 821 N N . CYS A 1 107 ? 1.581 -24.938 6.816 1 92 107 CYS A N 1
ATOM 822 C CA . CYS A 1 107 ? 0.786 -26.078 7.27 1 92 107 CYS A CA 1
ATOM 823 C C . CYS A 1 107 ? 0.841 -27.219 6.262 1 92 107 CYS A C 1
ATOM 825 O O . CYS A 1 107 ? 0.377 -28.328 6.543 1 92 107 CYS A O 1
ATOM 827 N N . GLY A 1 108 ? 1.301 -26.984 4.973 1 90.69 108 GLY A N 1
ATOM 828 C CA . GLY A 1 108 ? 1.475 -28.031 3.979 1 90.69 108 GLY A CA 1
ATOM 829 C C . GLY A 1 108 ? 0.237 -28.266 3.133 1 90.69 108 GLY A C 1
ATOM 830 O O . GLY A 1 108 ? 0.267 -29.062 2.184 1 90.69 108 GLY A O 1
ATOM 831 N N . HIS A 1 109 ? -0.815 -27.516 3.451 1 90.56 109 HIS A N 1
ATOM 832 C CA . HIS A 1 109 ? -2.039 -27.688 2.676 1 90.56 109 HIS A CA 1
ATOM 833 C C . HIS A 1 109 ? -1.831 -27.281 1.221 1 90.56 109 HIS A C 1
ATOM 835 O O . HIS A 1 109 ? -1.166 -26.281 0.942 1 90.56 109 HIS A O 1
ATOM 841 N N . GLN A 1 110 ? -2.428 -28.062 0.332 1 89.19 110 GLN A N 1
ATOM 842 C CA . GLN A 1 110 ? -2.309 -27.781 -1.095 1 89.19 110 GLN A CA 1
ATOM 843 C C . GLN A 1 110 ? -3.596 -27.172 -1.646 1 89.19 110 GLN A C 1
ATOM 845 O O . GLN A 1 110 ? -4.691 -27.531 -1.218 1 89.19 110 GLN A O 1
ATOM 850 N N . TRP A 1 111 ? -3.486 -26.25 -2.555 1 88.19 111 TRP A N 1
ATOM 851 C CA . TRP A 1 111 ? -4.617 -25.594 -3.197 1 88.19 111 TRP A CA 1
ATOM 852 C C . TRP A 1 111 ? -4.398 -25.484 -4.703 1 88.19 111 TRP A C 1
ATOM 854 O O . TRP A 1 111 ? -3.283 -25.219 -5.156 1 88.19 111 TRP A O 1
ATOM 864 N N . GLU A 1 112 ? -5.469 -25.75 -5.402 1 86.25 112 GLU A N 1
ATOM 865 C CA . GLU A 1 112 ? -5.488 -25.562 -6.852 1 86.25 112 GLU A CA 1
ATOM 866 C C . GLU A 1 112 ? -6.629 -24.641 -7.273 1 86.25 112 GLU A C 1
ATOM 868 O O . GLU A 1 112 ? -7.77 -24.812 -6.84 1 86.25 112 GLU A O 1
ATOM 873 N N . GLY A 1 113 ? -6.273 -23.656 -8.031 1 84.12 113 GLY A N 1
ATOM 874 C CA . GLY A 1 113 ? -7.32 -22.75 -8.469 1 84.12 113 GLY A CA 1
ATOM 875 C C . GLY A 1 113 ? -6.797 -21.594 -9.297 1 84.12 113 GLY A C 1
ATOM 876 O O . GLY A 1 113 ? -5.707 -21.672 -9.859 1 84.12 113 GLY A O 1
ATOM 877 N N . VAL A 1 114 ? -7.754 -20.656 -9.578 1 84.94 114 VAL A N 1
ATOM 878 C CA . VAL A 1 114 ? -7.43 -19.438 -10.312 1 84.94 114 VAL A CA 1
ATOM 879 C C . VAL A 1 114 ? -7.582 -18.219 -9.391 1 84.94 114 VAL A C 1
ATOM 881 O O . VAL A 1 114 ? -8.188 -18.328 -8.32 1 84.94 114 VAL A O 1
ATOM 884 N N . LEU A 1 115 ? -6.969 -17.141 -9.789 1 86.94 115 LEU A N 1
ATOM 885 C CA . LEU A 1 115 ? -6.98 -15.953 -8.938 1 86.94 115 LEU A CA 1
ATOM 886 C C . LEU A 1 115 ? -8.305 -15.203 -9.07 1 86.94 115 LEU A C 1
ATOM 888 O O . LEU A 1 115 ? -8.359 -14.133 -9.672 1 86.94 115 LEU A O 1
ATOM 892 N N . THR A 1 116 ? -9.305 -15.688 -8.531 1 86.12 116 THR A N 1
ATOM 893 C CA . THR A 1 116 ? -10.609 -15.055 -8.391 1 86.12 116 THR A CA 1
ATOM 894 C C . THR A 1 116 ? -11.062 -15.062 -6.934 1 86.12 116 THR A C 1
ATOM 896 O O . THR A 1 116 ? -10.641 -15.922 -6.152 1 86.12 116 THR A O 1
ATOM 899 N N . PRO A 1 117 ? -11.836 -14.078 -6.629 1 83.88 117 PRO A N 1
ATOM 900 C CA . PRO A 1 117 ? -12.305 -14.031 -5.238 1 83.88 117 PRO A CA 1
ATOM 901 C C . PRO A 1 117 ? -12.992 -15.328 -4.801 1 83.88 117 PRO A C 1
ATOM 903 O O . PRO A 1 117 ? -12.805 -15.773 -3.668 1 83.88 117 PRO A O 1
ATOM 906 N N . GLU A 1 118 ? -13.742 -15.906 -5.68 1 84.38 118 GLU A N 1
ATOM 907 C CA . GLU A 1 118 ? -14.438 -17.156 -5.371 1 84.38 118 GLU A CA 1
ATOM 908 C C . GLU A 1 118 ? -13.453 -18.297 -5.121 1 84.38 118 GLU A C 1
ATOM 910 O O . GLU A 1 118 ? -13.633 -19.078 -4.188 1 84.38 118 GLU A O 1
ATOM 915 N N . SER A 1 119 ? -12.477 -18.359 -5.898 1 86.31 119 SER A N 1
ATOM 916 C CA . SER A 1 119 ? -11.469 -19.406 -5.77 1 86.31 119 SER A CA 1
ATOM 917 C C . SER A 1 119 ? -10.641 -19.234 -4.5 1 86.31 119 SER A C 1
ATOM 919 O O . SER A 1 119 ? -10.266 -20.219 -3.859 1 86.31 119 SER A O 1
ATOM 921 N N . MET A 1 120 ? -10.422 -17.984 -4.137 1 85.56 120 MET A N 1
ATOM 922 C CA . MET A 1 120 ? -9.57 -17.703 -2.986 1 85.56 120 MET A CA 1
ATOM 923 C C . MET A 1 120 ? -10.289 -18.016 -1.681 1 85.56 120 MET A C 1
ATOM 925 O O . MET A 1 120 ? -9.656 -18.312 -0.669 1 85.56 120 MET A O 1
ATOM 929 N N . LYS A 1 121 ? -11.578 -17.922 -1.724 1 81.56 121 LYS A N 1
ATOM 930 C CA . LYS A 1 121 ? -12.359 -18.297 -0.551 1 81.56 121 LYS A CA 1
ATOM 931 C C . LYS A 1 121 ? -12.148 -19.766 -0.204 1 81.56 121 LYS A C 1
ATOM 933 O O . LYS A 1 121 ? -12.219 -20.156 0.965 1 81.56 121 LYS A O 1
ATOM 938 N N . ALA A 1 122 ? -11.789 -20.516 -1.174 1 80.69 122 ALA A N 1
ATOM 939 C CA . ALA A 1 122 ? -11.633 -21.969 -1.011 1 80.69 122 ALA A CA 1
ATOM 940 C C . ALA A 1 122 ? -10.172 -22.344 -0.772 1 80.69 122 ALA A C 1
ATOM 942 O O . ALA A 1 122 ? -9.836 -23.516 -0.705 1 80.69 122 ALA A O 1
ATOM 943 N N . ARG A 1 123 ? -9.289 -21.359 -0.727 1 80.5 123 ARG A N 1
ATOM 944 C CA . ARG A 1 123 ? -7.852 -21.594 -0.627 1 80.5 123 ARG A CA 1
ATOM 945 C C . ARG A 1 123 ? -7.508 -22.328 0.662 1 80.5 123 ARG A C 1
ATOM 947 O O . ARG A 1 123 ? -6.5 -23.047 0.727 1 80.5 123 ARG A O 1
ATOM 954 N N . GLY A 1 124 ? -8.414 -22.281 1.65 1 77.31 124 GLY A N 1
ATOM 955 C CA . GLY A 1 124 ? -8.211 -23.094 2.836 1 77.31 124 GLY A CA 1
ATOM 956 C C . GLY A 1 124 ? -7.527 -22.344 3.967 1 77.31 124 GLY A C 1
ATOM 957 O O . GLY A 1 124 ? -8 -21.297 4.395 1 77.31 124 GLY A O 1
ATOM 958 N N . CYS A 1 125 ? -6.207 -22.562 4.164 1 81.69 125 CYS A N 1
ATOM 959 C CA . CYS A 1 125 ? -5.547 -22.125 5.391 1 81.69 125 CYS A CA 1
ATOM 960 C C . CYS A 1 125 ? -5.418 -20.609 5.426 1 81.69 125 CYS A C 1
ATOM 962 O O . CYS A 1 125 ? -5.617 -19.938 4.41 1 81.69 125 CYS A O 1
ATOM 964 N N . GLY A 1 126 ? -5.223 -19.938 6.574 1 79.19 126 GLY A N 1
ATOM 965 C CA . GLY A 1 126 ? -5.164 -18.5 6.773 1 79.19 126 GLY A CA 1
ATOM 966 C C . GLY A 1 126 ? -3.77 -17.938 6.59 1 79.19 126 GLY A C 1
ATOM 967 O O . GLY A 1 126 ? -3.529 -16.766 6.887 1 79.19 126 GLY A O 1
ATOM 968 N N . HIS A 1 127 ? -2.799 -18.781 5.961 1 84.25 127 HIS A N 1
ATOM 969 C CA . HIS A 1 127 ? -1.427 -18.312 5.793 1 84.25 127 HIS A CA 1
ATOM 970 C C . HIS A 1 127 ? -1.229 -17.672 4.43 1 84.25 127 HIS A C 1
ATOM 972 O O . HIS A 1 127 ? -2.047 -17.844 3.525 1 84.25 127 HIS A O 1
ATOM 978 N N . GLU A 1 128 ? -0.16 -16.891 4.27 1 84.69 128 GLU A N 1
ATOM 979 C CA . GLU A 1 128 ? 0.03 -16.141 3.035 1 84.69 128 GLU A CA 1
ATOM 980 C C . GLU A 1 128 ? 1.242 -16.641 2.258 1 84.69 128 GLU A C 1
ATOM 982 O O . GLU A 1 128 ? 1.489 -16.203 1.131 1 84.69 128 GLU A O 1
ATOM 987 N N . GLU A 1 129 ? 1.973 -17.562 2.814 1 86.19 129 GLU A N 1
ATOM 988 C CA . GLU A 1 129 ? 3.189 -18.047 2.164 1 86.19 129 GLU A CA 1
ATOM 989 C C . GLU A 1 129 ? 2.965 -19.391 1.491 1 86.19 129 GLU A C 1
ATOM 991 O O . GLU A 1 129 ? 2.645 -20.375 2.158 1 86.19 129 GLU A O 1
ATOM 996 N N . PHE A 1 130 ? 3.143 -19.406 0.183 1 85.81 130 PHE A N 1
ATOM 997 C CA . PHE A 1 130 ? 2.9 -20.625 -0.593 1 85.81 130 PHE A CA 1
ATOM 998 C C . PHE A 1 130 ? 4.062 -20.891 -1.538 1 85.81 130 PHE A C 1
ATOM 1000 O O . PHE A 1 130 ? 4.844 -20 -1.853 1 85.81 130 PHE A O 1
ATOM 1007 N N . VAL A 1 131 ? 4.18 -22.125 -1.94 1 84.12 131 VAL A N 1
ATOM 1008 C CA . VAL A 1 131 ? 5.113 -22.547 -2.979 1 84.12 131 VAL A CA 1
ATOM 1009 C C . VAL A 1 131 ? 4.34 -23.062 -4.191 1 84.12 131 VAL A C 1
ATOM 1011 O O . VAL A 1 131 ? 3.369 -23.812 -4.043 1 84.12 131 VAL A O 1
ATOM 1014 N N . GLU A 1 132 ? 4.742 -22.531 -5.312 1 81 132 GLU A N 1
ATOM 1015 C CA . GLU A 1 132 ? 4.113 -23.016 -6.539 1 81 132 GLU A CA 1
ATOM 1016 C C . GLU A 1 132 ? 4.559 -24.422 -6.871 1 81 132 GLU A C 1
ATOM 1018 O O . GLU A 1 132 ? 5.754 -24.734 -6.852 1 81 132 GLU A O 1
ATOM 1023 N N . LEU A 1 133 ? 3.533 -25.25 -7.105 1 79.06 133 LEU A N 1
ATOM 1024 C CA . LEU A 1 133 ? 3.828 -26.641 -7.465 1 79.06 133 LEU A CA 1
ATOM 1025 C C . LEU A 1 133 ? 3.732 -26.844 -8.977 1 79.06 133 LEU A C 1
ATOM 1027 O O . LEU A 1 133 ? 2.844 -26.281 -9.625 1 79.06 133 LEU A O 1
ATOM 1031 N N . SER A 1 134 ? 4.871 -26.766 -9.82 1 61.12 134 SER A N 1
ATOM 1032 C CA . SER A 1 134 ? 4.848 -27.031 -11.25 1 61.12 134 SER A CA 1
ATOM 1033 C C . SER A 1 134 ? 4.098 -28.328 -11.547 1 61.12 134 SER A C 1
ATOM 1035 O O . SER A 1 134 ? 4.129 -29.266 -10.75 1 61.12 134 SER A O 1
ATOM 1037 N N . SER A 1 135 ? 2.982 -28.219 -12.359 1 50.28 135 SER A N 1
ATOM 1038 C CA . SER A 1 135 ? 2.412 -29.469 -12.844 1 50.28 135 SER A CA 1
ATOM 1039 C C . SER A 1 135 ? 3.49 -30.375 -13.422 1 50.28 135 SER A C 1
ATOM 1041 O O . SER A 1 135 ? 4.289 -29.953 -14.258 1 50.28 135 SER A O 1
ATOM 1043 N N . SER A 1 136 ? 4.129 -31.25 -12.578 1 41.44 136 SER A N 1
ATOM 1044 C CA . SER A 1 136 ? 4.797 -32.344 -13.266 1 41.44 136 SER A CA 1
ATOM 1045 C C . SER A 1 136 ? 3.869 -33 -14.281 1 41.44 136 SER A C 1
ATOM 1047 O O . SER A 1 136 ? 2.66 -33.094 -14.055 1 41.44 136 SER A O 1
ATOM 1049 N N . MET B 1 1 ? 11.219 30.969 23.688 1 36.56 1 MET B N 1
ATOM 1050 C CA . MET B 1 1 ? 11.727 30.859 22.312 1 36.56 1 MET B CA 1
ATOM 1051 C C . MET B 1 1 ? 10.695 30.219 21.406 1 36.56 1 MET B C 1
ATOM 1053 O O . MET B 1 1 ? 10.016 29.281 21.797 1 36.56 1 MET B O 1
ATOM 1057 N N . ALA B 1 2 ? 10.07 30.859 20.531 1 40.38 2 ALA B N 1
ATOM 1058 C CA . ALA B 1 2 ? 8.984 30.422 19.656 1 40.38 2 ALA B CA 1
ATOM 1059 C C . ALA B 1 2 ? 9.289 29.062 19.047 1 40.38 2 ALA B C 1
ATOM 1061 O O . ALA B 1 2 ? 10.438 28.766 18.703 1 40.38 2 ALA B O 1
ATOM 1062 N N . ARG B 1 3 ? 8.656 28 19.406 1 42.62 3 ARG B N 1
ATOM 1063 C CA . ARG B 1 3 ? 8.875 26.656 18.844 1 42.62 3 ARG B CA 1
ATOM 1064 C C . ARG B 1 3 ? 9.227 26.75 17.359 1 42.62 3 ARG B C 1
ATOM 1066 O O . ARG B 1 3 ? 8.586 27.469 16.609 1 42.62 3 ARG B O 1
ATOM 1073 N N . PRO B 1 4 ? 10.508 26.547 17 1 43.41 4 PRO B N 1
ATOM 1074 C CA . PRO B 1 4 ? 10.922 26.672 15.594 1 43.41 4 PRO B CA 1
ATOM 1075 C C . PRO B 1 4 ? 9.812 26.312 14.617 1 43.41 4 PRO B C 1
ATOM 1077 O O . PRO B 1 4 ? 9.031 25.391 14.875 1 43.41 4 PRO B O 1
ATOM 1080 N N . VAL B 1 5 ? 9.234 27.281 14.008 1 43.72 5 VAL B N 1
ATOM 1081 C CA . VAL B 1 5 ? 8.211 27.188 12.977 1 43.72 5 VAL B CA 1
ATOM 1082 C C . VAL B 1 5 ? 8.492 25.984 12.07 1 43.72 5 VAL B C 1
ATOM 1084 O O . VAL B 1 5 ? 9.609 25.844 11.555 1 43.72 5 VAL B O 1
ATOM 1087 N N . ARG B 1 6 ? 8.102 24.812 12.406 1 49.62 6 ARG B N 1
ATOM 1088 C CA . ARG B 1 6 ? 8.258 23.688 11.492 1 49.62 6 ARG B CA 1
ATOM 1089 C C . ARG B 1 6 ? 7.918 24.109 10.062 1 49.62 6 ARG B C 1
ATOM 1091 O O . ARG B 1 6 ? 6.945 24.828 9.836 1 49.62 6 ARG B O 1
ATOM 1098 N N . PRO B 1 7 ? 8.898 24.266 9.188 1 51.38 7 PRO B N 1
ATOM 1099 C CA . PRO B 1 7 ? 8.625 24.672 7.801 1 51.38 7 PRO B CA 1
ATOM 1100 C C . PRO B 1 7 ? 7.32 24.078 7.27 1 51.38 7 PRO B C 1
ATOM 1102 O O . PRO B 1 7 ? 6.867 23.031 7.754 1 51.38 7 PRO B O 1
ATOM 1105 N N . ARG B 1 8 ? 6.574 24.891 6.504 1 57.69 8 ARG B N 1
ATOM 1106 C CA . ARG B 1 8 ? 5.328 24.625 5.789 1 57.69 8 ARG B CA 1
ATOM 1107 C C . ARG B 1 8 ? 5.367 23.281 5.09 1 57.69 8 ARG B C 1
ATOM 1109 O O . ARG B 1 8 ? 6 23.141 4.039 1 57.69 8 ARG B O 1
ATOM 1116 N N . ARG B 1 9 ? 5.281 22.141 5.758 1 73 9 ARG B N 1
ATOM 1117 C CA . ARG B 1 9 ? 5.484 20.766 5.336 1 73 9 ARG B CA 1
ATOM 1118 C C . ARG B 1 9 ? 4.414 20.344 4.336 1 73 9 ARG B C 1
ATOM 1120 O O . ARG B 1 9 ? 3.227 20.609 4.539 1 73 9 ARG B O 1
ATOM 1127 N N . VAL B 1 10 ? 4.867 20.25 3.01 1 74 10 VAL B N 1
ATOM 1128 C CA . VAL B 1 10 ? 3.979 19.609 2.047 1 74 10 VAL B CA 1
ATOM 1129 C C . VAL B 1 10 ? 3.473 18.281 2.611 1 74 10 VAL B C 1
ATOM 1131 O O . VAL B 1 10 ? 4.223 17.547 3.258 1 74 10 VAL B O 1
ATOM 1134 N N . VAL B 1 11 ? 2.145 18.234 2.545 1 82.81 11 VAL B N 1
ATOM 1135 C CA . VAL B 1 11 ? 1.525 17.016 3.057 1 82.81 11 VAL B CA 1
ATOM 1136 C C . VAL B 1 11 ? 0.608 16.422 1.993 1 82.81 11 VAL B C 1
ATOM 1138 O O . VAL B 1 11 ? -0.04 17.156 1.24 1 82.81 11 VAL B O 1
ATOM 1141 N N . CYS B 1 12 ? 0.757 15.172 1.818 1 84.81 12 CYS B N 1
ATOM 1142 C CA . CYS B 1 12 ? -0.22 14.461 1.002 1 84.81 12 CYS B CA 1
ATOM 1143 C C . CYS B 1 12 ? -1.491 14.18 1.793 1 84.81 12 CYS B C 1
ATOM 1145 O O . CYS B 1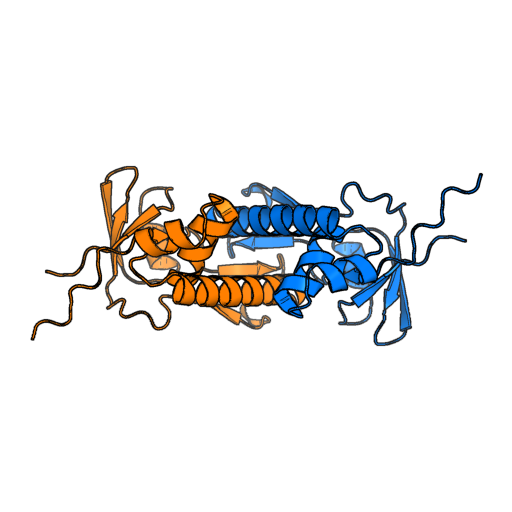 12 ? -1.44 13.562 2.857 1 84.81 12 CYS B O 1
ATOM 1147 N N . LEU B 1 13 ? -2.545 14.656 1.265 1 84.06 13 LEU B N 1
ATOM 1148 C CA . LEU B 1 13 ? -3.854 14.398 1.855 1 84.06 13 LEU B CA 1
ATOM 1149 C C . LEU B 1 13 ? -4.707 13.539 0.926 1 84.06 13 LEU B C 1
ATOM 1151 O O . LEU B 1 13 ? -5.402 14.062 0.054 1 84.06 13 LEU B O 1
ATOM 1155 N N . PRO B 1 14 ? -4.695 12.25 1.202 1 86.38 14 PRO B N 1
ATOM 1156 C CA . PRO B 1 14 ? -5.512 11.398 0.335 1 86.38 14 PRO B CA 1
ATOM 1157 C C . PRO B 1 14 ? -7.004 11.688 0.455 1 86.38 14 PRO B C 1
ATOM 1159 O O . PRO B 1 14 ? -7.465 12.172 1.495 1 86.38 14 PRO B O 1
ATOM 1162 N N . ARG B 1 15 ? -7.711 11.406 -0.586 1 82.5 15 ARG B N 1
ATOM 1163 C CA . ARG B 1 15 ? -9.156 11.648 -0.591 1 82.5 15 ARG B CA 1
ATOM 1164 C C . ARG B 1 15 ? -9.875 10.633 0.29 1 82.5 15 ARG B C 1
ATOM 1166 O O . ARG B 1 15 ? -10.898 10.953 0.899 1 82.5 15 ARG B O 1
ATOM 1173 N N . HIS B 1 16 ? -9.367 9.492 0.294 1 89.88 16 HIS B N 1
ATOM 1174 C CA . HIS B 1 16 ? -9.961 8.43 1.108 1 89.88 16 HIS B CA 1
ATOM 1175 C C . HIS B 1 16 ? -9.062 8.086 2.293 1 89.88 16 HIS B C 1
ATOM 1177 O O . HIS B 1 16 ? -7.871 7.828 2.121 1 89.88 16 HIS B O 1
ATOM 1183 N N . LEU B 1 17 ? -9.656 7.992 3.477 1 92.62 17 LEU B N 1
ATOM 1184 C CA . LEU B 1 17 ? -8.859 7.832 4.688 1 92.62 17 LEU B CA 1
ATOM 1185 C C . LEU B 1 17 ? -8.719 6.359 5.051 1 92.62 17 LEU B C 1
ATOM 1187 O O . LEU B 1 17 ? -7.848 5.992 5.844 1 92.62 17 LEU B O 1
ATOM 1191 N N . VAL B 1 18 ? -9.625 5.582 4.539 1 95.81 18 VAL B N 1
ATOM 1192 C CA . VAL B 1 18 ? -9.594 4.172 4.902 1 95.81 18 VAL B CA 1
ATOM 1193 C C . VAL B 1 18 ? -9.492 3.314 3.643 1 95.81 18 VAL B C 1
ATOM 1195 O O . VAL B 1 18 ? -10.25 3.51 2.688 1 95.81 18 VAL B O 1
ATOM 1198 N N . TYR B 1 19 ? -8.57 2.516 3.588 1 96.88 19 TYR B N 1
ATOM 1199 C CA . TYR B 1 19 ? -8.328 1.535 2.537 1 96.88 19 TYR B CA 1
ATOM 1200 C C . TYR B 1 19 ? -8.414 0.115 3.084 1 96.88 19 TYR B C 1
ATOM 1202 O O . TYR B 1 19 ? -7.785 -0.205 4.098 1 96.88 19 TYR B O 1
ATOM 1210 N N . LYS B 1 20 ? -9.148 -0.758 2.48 1 97.12 20 LYS B N 1
ATOM 1211 C CA . LYS B 1 20 ? -9.391 -2.062 3.092 1 97.12 20 LYS B CA 1
ATOM 1212 C C . LYS B 1 20 ? -9.68 -3.123 2.033 1 97.12 20 LYS B C 1
ATOM 1214 O O . LYS B 1 20 ? -9.992 -2.793 0.888 1 97.12 20 LYS B O 1
ATOM 1219 N N . PRO B 1 21 ? -9.594 -4.406 2.395 1 95.88 21 PRO B N 1
ATOM 1220 C CA . PRO B 1 21 ? -10.016 -5.457 1.465 1 95.88 21 PRO B CA 1
ATOM 1221 C C . PRO B 1 21 ? -11.477 -5.316 1.045 1 95.88 21 PRO B C 1
ATOM 1223 O O . PRO B 1 21 ? -12.328 -4.973 1.868 1 95.88 21 PRO B O 1
ATOM 1226 N N . ALA B 1 22 ? -11.727 -5.531 -0.155 1 94.38 22 ALA B N 1
ATOM 1227 C CA . ALA B 1 22 ? -13.086 -5.41 -0.674 1 94.38 22 ALA B CA 1
ATOM 1228 C C . ALA B 1 22 ? -14 -6.473 -0.075 1 94.38 22 ALA B C 1
ATOM 1230 O O . ALA B 1 22 ? -13.586 -7.621 0.11 1 94.38 22 ALA B O 1
ATOM 1231 N N . GLY B 1 23 ? -15.125 -6.121 0.242 1 89.75 23 GLY B N 1
ATOM 1232 C CA . GLY B 1 23 ? -16.156 -7.066 0.636 1 89.75 23 GLY B CA 1
ATOM 1233 C C . GLY B 1 23 ? -16.109 -7.426 2.109 1 89.75 23 GLY B C 1
ATOM 1234 O O . GLY B 1 23 ? -16.844 -8.297 2.566 1 89.75 23 GLY B O 1
ATOM 1235 N N . VAL B 1 24 ? -15.211 -6.918 2.844 1 91.5 24 VAL B N 1
ATOM 1236 C CA . VAL B 1 24 ? -15.109 -7.195 4.273 1 91.5 24 VAL B CA 1
ATOM 1237 C C . VAL B 1 24 ? -15.43 -5.934 5.07 1 91.5 24 VAL B C 1
ATOM 1239 O O . VAL B 1 24 ? -14.859 -4.867 4.812 1 91.5 24 VAL B O 1
ATOM 1242 N N . PRO B 1 25 ? -16.328 -6.047 6.012 1 94.38 25 PRO B N 1
ATOM 1243 C CA . PRO B 1 25 ? -16.625 -4.875 6.84 1 94.38 25 PRO B CA 1
ATOM 1244 C C . PRO B 1 25 ? -15.406 -4.406 7.645 1 94.38 25 PRO B C 1
ATOM 1246 O O . PRO B 1 25 ? -14.625 -5.227 8.125 1 94.38 25 PRO B O 1
ATOM 1249 N N . LEU B 1 26 ? -15.312 -3.135 7.777 1 94.25 26 LEU B N 1
ATOM 1250 C CA . LEU B 1 26 ? -14.203 -2.541 8.516 1 94.25 26 LEU B CA 1
ATOM 1251 C C . LEU B 1 26 ? -14.156 -3.068 9.945 1 94.25 26 LEU B C 1
ATOM 1253 O O . LEU B 1 26 ? -13.07 -3.275 10.5 1 94.25 26 LEU B O 1
ATOM 1257 N N . SER B 1 27 ? -1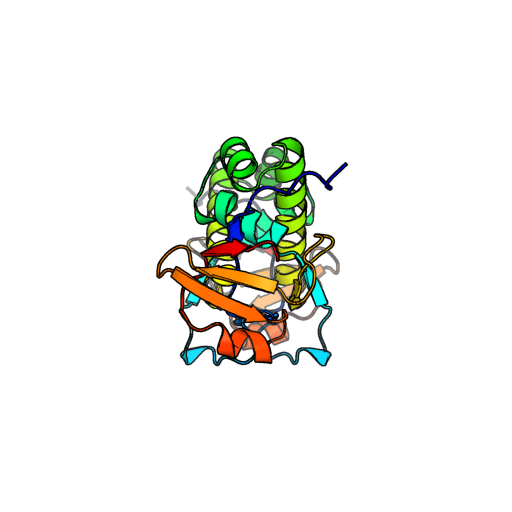5.289 -3.35 10.555 1 95.25 27 SER B N 1
ATOM 1258 C CA . SER B 1 27 ? -15.398 -3.795 11.945 1 95.25 27 SER B CA 1
ATOM 1259 C C . SER B 1 27 ? -14.734 -5.152 12.141 1 95.25 27 SER B C 1
ATOM 1261 O O . SER B 1 27 ? -14.391 -5.527 13.266 1 95.25 27 SER B O 1
ATOM 1263 N N . ASP B 1 28 ? -14.539 -5.938 11.117 1 95.19 28 ASP B N 1
ATOM 1264 C CA . ASP B 1 28 ? -13.984 -7.285 11.203 1 95.19 28 ASP B CA 1
ATOM 1265 C C . ASP B 1 28 ? -12.484 -7.281 10.922 1 95.19 28 ASP B C 1
ATOM 1267 O O . ASP B 1 28 ? -11.852 -8.336 10.891 1 95.19 28 ASP B O 1
ATOM 1271 N N . LEU B 1 29 ? -11.953 -6.047 10.734 1 96.12 29 LEU B N 1
ATOM 1272 C CA . LEU B 1 29 ? -10.57 -5.977 10.281 1 96.12 29 LEU B CA 1
ATOM 1273 C C . LEU B 1 29 ? -9.688 -5.332 11.344 1 96.12 29 LEU B C 1
ATOM 1275 O O . LEU B 1 29 ? -10.133 -4.438 12.062 1 96.12 29 LEU B O 1
ATOM 1279 N N . GLU B 1 30 ? -8.445 -5.887 11.398 1 96.75 30 GLU B N 1
ATOM 1280 C CA . GLU B 1 30 ? -7.418 -5.09 12.07 1 96.75 30 GLU B CA 1
ATOM 1281 C C . GLU B 1 30 ? -7.137 -3.797 11.312 1 96.75 30 GLU B C 1
ATOM 1283 O O . GLU B 1 30 ? -7.176 -3.771 10.078 1 96.75 30 GLU B O 1
ATOM 1288 N N . VAL B 1 31 ? -6.867 -2.748 12.148 1 97.19 31 VAL B N 1
ATOM 1289 C CA . VAL B 1 31 ? -6.617 -1.456 11.516 1 97.19 31 VAL B CA 1
ATOM 1290 C C . VAL B 1 31 ? -5.184 -1.014 11.797 1 97.19 31 VAL B C 1
ATOM 1292 O O . VAL B 1 31 ? -4.738 -1.015 12.945 1 97.19 31 VAL B O 1
ATOM 1295 N N . ILE B 1 32 ? -4.492 -0.719 10.742 1 97.69 32 ILE B N 1
ATOM 1296 C CA . ILE B 1 32 ? -3.139 -0.182 10.828 1 97.69 32 ILE B CA 1
ATOM 1297 C C . ILE B 1 32 ? -3.146 1.301 10.461 1 97.69 32 ILE B C 1
ATOM 1299 O O . ILE B 1 32 ? -3.664 1.687 9.414 1 97.69 32 ILE B O 1
ATOM 1303 N N . GLY B 1 33 ? -2.512 2.119 11.312 1 95.69 33 GLY B N 1
ATOM 1304 C CA . GLY B 1 33 ? -2.496 3.557 11.078 1 95.69 33 GLY B CA 1
ATOM 1305 C C . GLY B 1 33 ? -1.352 4.004 10.195 1 95.69 33 GLY B C 1
ATOM 1306 O O . GLY B 1 33 ? -0.222 3.533 10.344 1 95.69 33 GLY B O 1
ATOM 1307 N N . LEU B 1 34 ? -1.667 4.875 9.273 1 95.12 34 LEU B N 1
ATOM 1308 C CA . LEU B 1 34 ? -0.682 5.527 8.414 1 95.12 34 LEU B CA 1
ATOM 1309 C C . LEU B 1 34 ? -0.688 7.039 8.633 1 95.12 34 LEU B C 1
ATOM 1311 O O . LEU B 1 34 ? -1.699 7.699 8.391 1 95.12 34 LEU B O 1
ATOM 1315 N N . SER B 1 35 ? 0.424 7.582 9.016 1 92.44 35 SER B N 1
ATOM 1316 C CA . SER B 1 35 ? 0.465 9.008 9.312 1 92.44 35 SER B CA 1
ATOM 1317 C C . SER B 1 35 ? 0.528 9.836 8.031 1 92.44 35 SER B C 1
ATOM 1319 O O . SER B 1 35 ? 0.886 9.328 6.973 1 92.44 35 SER B O 1
ATOM 1321 N N . LEU B 1 36 ? 0.219 11.102 8.172 1 90.38 36 LEU B N 1
ATOM 1322 C CA . LEU B 1 36 ? 0.314 12.016 7.043 1 90.38 36 LEU B CA 1
ATOM 1323 C C . LEU B 1 36 ? 1.749 12.102 6.531 1 90.38 36 LEU B C 1
ATOM 1325 O O . LEU B 1 36 ? 1.978 12.195 5.324 1 90.38 36 LEU B O 1
ATOM 1329 N N . ASP B 1 37 ? 2.664 12.07 7.473 1 91.31 37 ASP B N 1
ATOM 1330 C CA . ASP B 1 37 ? 4.066 12.086 7.07 1 91.31 37 ASP B CA 1
ATOM 1331 C C . ASP B 1 37 ? 4.422 10.859 6.242 1 91.31 37 ASP B C 1
ATOM 1333 O O . ASP B 1 37 ? 5.176 10.945 5.273 1 91.31 37 ASP B O 1
ATOM 1337 N N . GLU B 1 38 ? 3.875 9.773 6.648 1 94.75 38 GLU B N 1
ATOM 1338 C CA . GLU B 1 38 ? 4.105 8.539 5.91 1 94.75 38 GLU B CA 1
ATOM 1339 C C . GLU B 1 38 ? 3.48 8.602 4.52 1 94.75 38 GLU B C 1
ATOM 1341 O O . GLU B 1 38 ? 4.086 8.164 3.541 1 94.75 38 GLU B O 1
ATOM 1346 N N . CYS B 1 39 ? 2.34 9.172 4.43 1 94.12 39 CYS B N 1
ATOM 1347 C CA . CYS B 1 39 ? 1.704 9.359 3.131 1 94.12 39 CYS B CA 1
ATOM 1348 C C . CYS B 1 39 ? 2.561 10.234 2.227 1 94.12 39 CYS B C 1
ATOM 1350 O O . CYS B 1 39 ? 2.756 9.922 1.051 1 94.12 39 CYS B O 1
ATOM 1352 N N . GLU B 1 40 ? 3.006 11.305 2.807 1 92.94 40 GLU B N 1
ATOM 1353 C CA . GLU B 1 40 ? 3.832 12.234 2.043 1 92.94 40 GLU B CA 1
ATOM 1354 C C . GLU B 1 40 ? 5.129 11.57 1.581 1 92.94 40 GLU B C 1
ATOM 1356 O O . GLU B 1 40 ? 5.547 11.75 0.436 1 92.94 40 GLU B O 1
ATOM 1361 N N . ALA B 1 41 ? 5.684 10.812 2.451 1 95.56 41 ALA B N 1
ATOM 1362 C CA . ALA B 1 41 ? 6.926 10.125 2.098 1 95.56 41 ALA B CA 1
ATOM 1363 C C . ALA B 1 41 ? 6.703 9.148 0.946 1 95.56 41 ALA B C 1
ATOM 1365 O O . ALA B 1 41 ? 7.516 9.078 0.02 1 95.56 41 ALA B O 1
ATOM 1366 N N . LEU B 1 42 ? 5.629 8.406 1.011 1 97.19 42 LEU B N 1
ATOM 1367 C CA . LEU B 1 42 ? 5.297 7.48 -0.067 1 97.19 42 LEU B CA 1
ATOM 1368 C C . LEU B 1 42 ? 5.051 8.227 -1.371 1 97.19 42 LEU B C 1
ATOM 1370 O O . LEU B 1 42 ? 5.449 7.77 -2.443 1 97.19 42 LEU B O 1
ATOM 1374 N N . ARG B 1 43 ? 4.391 9.32 -1.278 1 96 43 ARG B N 1
ATOM 1375 C CA . ARG B 1 43 ? 4.125 10.117 -2.475 1 96 43 ARG B CA 1
ATOM 1376 C C . ARG B 1 43 ? 5.422 10.586 -3.119 1 96 43 ARG B C 1
ATOM 1378 O O . ARG B 1 43 ? 5.633 10.391 -4.316 1 96 43 ARG B O 1
ATOM 1385 N N . LEU B 1 44 ? 6.254 11.164 -2.373 1 96.56 44 LEU B N 1
ATOM 1386 C CA . LEU B 1 44 ? 7.477 11.766 -2.896 1 96.56 44 LEU B CA 1
ATOM 1387 C C . LEU B 1 44 ? 8.445 10.695 -3.383 1 96.56 44 LEU B C 1
ATOM 1389 O O . LEU B 1 44 ? 8.984 10.797 -4.488 1 96.56 44 LEU B O 1
ATOM 1393 N N . VAL B 1 45 ? 8.609 9.641 -2.631 1 98 45 VAL B N 1
ATOM 1394 C CA . VAL B 1 45 ? 9.68 8.688 -2.895 1 98 45 VAL B CA 1
ATOM 1395 C C . VAL B 1 45 ? 9.188 7.594 -3.838 1 98 45 VAL B C 1
ATOM 1397 O O . VAL B 1 45 ? 9.836 7.289 -4.844 1 98 45 VAL B O 1
ATOM 1400 N N . ASP B 1 46 ? 8.07 7.066 -3.541 1 98 46 ASP B N 1
ATOM 1401 C CA . ASP B 1 46 ? 7.633 5.891 -4.285 1 98 46 ASP B CA 1
ATOM 1402 C C . ASP B 1 46 ? 6.801 6.289 -5.504 1 98 46 ASP B C 1
ATOM 1404 O O . ASP B 1 46 ? 6.902 5.668 -6.562 1 98 46 ASP B O 1
ATOM 1408 N N . LEU B 1 47 ? 5.98 7.273 -5.418 1 97 47 LEU B N 1
ATOM 1409 C CA . LEU B 1 47 ? 5.113 7.648 -6.531 1 97 47 LEU B CA 1
ATOM 1410 C C . LEU B 1 47 ? 5.824 8.617 -7.477 1 97 47 LEU B C 1
ATOM 1412 O O . LEU B 1 47 ? 5.82 8.414 -8.695 1 97 47 LEU B O 1
ATOM 1416 N N . GLU B 1 48 ? 6.488 9.641 -6.941 1 96 48 GLU B N 1
ATOM 1417 C CA . GLU B 1 48 ? 7.133 10.664 -7.758 1 96 48 GLU B CA 1
ATOM 1418 C C . GLU B 1 48 ? 8.594 10.32 -8.031 1 96 48 GLU B C 1
ATOM 1420 O O . GLU B 1 48 ? 9.273 11.016 -8.789 1 96 48 GLU B O 1
ATOM 1425 N N . ASP B 1 49 ? 9.07 9.281 -7.332 1 97.56 49 ASP B N 1
ATOM 1426 C CA . ASP B 1 49 ? 10.398 8.719 -7.574 1 97.56 49 ASP B CA 1
ATOM 1427 C C . ASP B 1 49 ? 11.492 9.719 -7.207 1 97.56 49 ASP B C 1
ATOM 1429 O O . ASP B 1 49 ? 12.523 9.797 -7.879 1 97.56 49 ASP B O 1
ATOM 1433 N N . LEU B 1 50 ? 11.297 10.555 -6.25 1 97.38 50 LEU B N 1
ATOM 1434 C CA . LEU B 1 50 ? 12.336 11.445 -5.758 1 97.38 50 LEU B CA 1
ATOM 1435 C C . LEU B 1 50 ? 13.336 10.688 -4.895 1 97.38 50 LEU B C 1
ATOM 1437 O O . LEU B 1 50 ? 12.984 9.695 -4.25 1 97.38 50 LEU B O 1
ATOM 1441 N N . SER B 1 51 ? 14.539 11.18 -4.875 1 98 51 SER B N 1
ATOM 1442 C CA . SER B 1 51 ? 15.516 10.656 -3.924 1 98 51 SER B CA 1
ATOM 1443 C C . SER B 1 51 ? 15.109 10.969 -2.486 1 98 51 SER B C 1
ATOM 1445 O O . SER B 1 51 ? 14.367 11.914 -2.236 1 98 51 SER B O 1
ATOM 1447 N N . GLN B 1 52 ? 15.594 10.172 -1.591 1 97 52 GLN B N 1
ATOM 1448 C CA . GLN B 1 52 ? 15.289 10.43 -0.188 1 97 52 GLN B CA 1
ATOM 1449 C C . GLN B 1 52 ? 15.836 11.789 0.25 1 97 52 GLN B C 1
ATOM 1451 O O . GLN B 1 52 ? 15.242 12.453 1.105 1 97 52 GLN B O 1
ATOM 1456 N N . GLU B 1 53 ? 16.922 12.195 -0.342 1 97.44 53 GLU B N 1
ATOM 1457 C CA . GLU B 1 53 ? 17.469 13.516 -0.06 1 97.44 53 GLU B CA 1
ATOM 1458 C C . GLU B 1 53 ? 16.516 14.625 -0.491 1 97.44 53 GLU B C 1
ATOM 1460 O O . GLU B 1 53 ? 16.25 15.555 0.269 1 97.44 53 GLU B O 1
ATOM 1465 N N . ASP B 1 54 ? 16.016 14.531 -1.662 1 96.69 54 ASP B N 1
ATOM 1466 C CA . ASP B 1 54 ? 15.07 15.523 -2.172 1 96.69 54 ASP B CA 1
ATOM 1467 C C . ASP B 1 54 ? 13.781 15.516 -1.362 1 96.69 54 ASP B C 1
ATOM 1469 O O . ASP B 1 54 ? 13.227 16.578 -1.059 1 96.69 54 ASP B O 1
ATOM 1473 N N . ALA B 1 55 ? 13.32 14.359 -1.01 1 95.94 55 ALA B N 1
ATOM 1474 C CA . ALA B 1 55 ? 12.125 14.258 -0.177 1 95.94 55 ALA B CA 1
ATOM 1475 C C . ALA B 1 55 ? 12.352 14.906 1.186 1 95.94 55 ALA B C 1
ATOM 1477 O O . ALA B 1 55 ? 11.461 15.586 1.707 1 95.94 55 ALA B O 1
ATOM 1478 N N . ALA B 1 56 ? 13.5 14.711 1.761 1 94.5 56 ALA B N 1
ATOM 1479 C CA . ALA B 1 56 ? 13.844 15.289 3.055 1 94.5 56 ALA B CA 1
ATOM 1480 C C . ALA B 1 56 ? 13.75 16.812 3.014 1 94.5 56 ALA B C 1
ATOM 1482 O O . ALA B 1 56 ? 13.195 17.438 3.924 1 94.5 56 ALA B O 1
ATOM 1483 N N . ARG B 1 57 ? 14.234 17.422 1.968 1 92.94 57 ARG B N 1
ATOM 1484 C CA . ARG B 1 57 ? 14.172 18.875 1.794 1 92.94 57 ARG B CA 1
ATOM 1485 C C . ARG B 1 57 ? 12.727 19.359 1.739 1 92.94 57 ARG B C 1
ATOM 1487 O O . ARG B 1 57 ? 12.367 20.328 2.402 1 92.94 57 ARG B O 1
ATOM 1494 N N . LEU B 1 58 ? 11.914 18.656 0.995 1 89.19 58 LEU B N 1
ATOM 1495 C CA . LEU B 1 58 ? 10.523 19.062 0.813 1 89.19 58 LEU B CA 1
ATOM 1496 C C . LEU B 1 58 ? 9.727 18.875 2.1 1 89.19 58 LEU B C 1
ATOM 1498 O O . LEU B 1 58 ? 8.812 19.641 2.389 1 89.19 58 LEU B O 1
ATOM 1502 N N . MET B 1 59 ? 10.117 17.906 2.883 1 88.94 59 MET B N 1
ATOM 1503 C CA . MET B 1 59 ? 9.391 17.594 4.109 1 88.94 59 MET B CA 1
ATOM 1504 C C . MET B 1 59 ? 9.945 18.391 5.289 1 88.94 59 MET B C 1
ATOM 1506 O O . MET B 1 59 ? 9.344 18.406 6.363 1 88.94 59 MET B O 1
ATOM 1510 N N . GLY B 1 60 ? 11.07 18.922 5.086 1 88.19 60 GLY B N 1
ATOM 1511 C CA . GLY B 1 60 ? 11.688 19.719 6.145 1 88.19 60 GLY B CA 1
ATOM 1512 C C . GLY B 1 60 ? 12.281 18.875 7.25 1 88.19 60 GLY B C 1
ATOM 1513 O O . GLY B 1 60 ? 12.18 19.219 8.43 1 88.19 60 GLY B O 1
ATOM 1514 N N . VAL B 1 61 ? 12.797 17.734 6.961 1 91.25 61 VAL B N 1
ATOM 1515 C CA . VAL B 1 61 ? 13.422 16.828 7.926 1 91.25 61 VAL B CA 1
ATOM 1516 C C . VAL B 1 61 ? 14.727 16.281 7.348 1 91.25 61 VAL B C 1
ATOM 1518 O O . VAL B 1 61 ? 15.078 16.578 6.203 1 91.25 61 VAL B O 1
ATOM 1521 N N . SER B 1 62 ? 15.484 15.555 8.156 1 94.5 62 SER B N 1
ATOM 1522 C CA . SER B 1 62 ? 16.734 14.961 7.699 1 94.5 62 SER B CA 1
ATOM 1523 C C . SER B 1 62 ? 16.484 13.758 6.793 1 94.5 62 SER B C 1
ATOM 1525 O O . SER B 1 62 ? 15.414 13.141 6.863 1 94.5 62 SER B O 1
ATOM 1527 N N . ARG B 1 63 ? 17.484 13.438 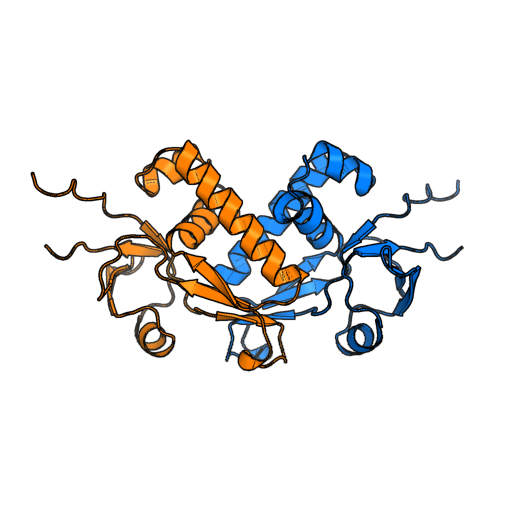5.957 1 96.75 63 ARG B N 1
ATOM 1528 C CA . ARG B 1 63 ? 17.406 12.258 5.109 1 96.75 63 ARG B CA 1
ATOM 1529 C C . ARG B 1 63 ? 17.219 10.992 5.941 1 96.75 63 ARG B C 1
ATOM 1531 O O . ARG B 1 63 ? 16.5 10.07 5.531 1 96.75 63 ARG B O 1
ATOM 1538 N N . GLN B 1 64 ? 17.844 10.922 7.059 1 96.69 64 GLN B N 1
ATOM 1539 C CA . GLN B 1 64 ? 17.719 9.766 7.938 1 96.69 64 GLN B CA 1
ATOM 1540 C C . GLN B 1 64 ? 16.281 9.602 8.422 1 96.69 64 GLN B C 1
ATOM 1542 O O . GLN B 1 64 ? 15.766 8.484 8.492 1 96.69 64 GLN B O 1
ATOM 1547 N N . THR B 1 65 ? 15.656 10.695 8.773 1 95.5 65 THR B N 1
ATOM 1548 C CA . THR B 1 65 ? 14.266 10.688 9.203 1 95.5 65 THR B CA 1
ATOM 1549 C C . THR B 1 65 ? 13.352 10.211 8.07 1 95.5 65 THR B C 1
ATOM 1551 O O . THR B 1 65 ? 12.469 9.375 8.297 1 95.5 65 THR B O 1
ATOM 1554 N N . VAL B 1 66 ? 13.617 10.734 6.879 1 95.88 66 VAL B N 1
ATOM 1555 C CA . VAL B 1 66 ? 12.82 10.312 5.73 1 95.88 66 VAL B CA 1
ATOM 1556 C C . VAL B 1 66 ? 12.984 8.805 5.516 1 95.88 66 VAL B C 1
ATOM 1558 O O . VAL B 1 66 ? 12.008 8.102 5.254 1 95.88 66 VAL B O 1
ATOM 1561 N N . SER B 1 67 ? 14.18 8.344 5.637 1 97.56 67 SER B N 1
ATOM 1562 C CA . SER B 1 67 ? 14.438 6.914 5.461 1 97.56 67 SER B CA 1
ATOM 1563 C C . SER B 1 67 ? 13.625 6.078 6.441 1 97.56 67 SER B C 1
ATOM 1565 O O . SER B 1 67 ? 13.031 5.066 6.059 1 97.56 67 SER B O 1
ATOM 1567 N N . SER B 1 68 ? 13.555 6.578 7.633 1 97.19 68 SER B N 1
ATOM 1568 C CA . SER B 1 68 ? 12.805 5.871 8.664 1 97.19 68 SER B CA 1
ATOM 1569 C C . SER B 1 68 ? 11.305 5.918 8.383 1 97.19 68 SER B C 1
ATOM 1571 O O . SER B 1 68 ? 10.602 4.922 8.57 1 97.19 68 SER B O 1
ATOM 1573 N N . ILE B 1 69 ? 10.844 7.023 7.984 1 95.62 69 ILE B N 1
ATOM 1574 C CA . ILE B 1 69 ? 9.422 7.211 7.699 1 95.62 69 ILE B CA 1
ATOM 1575 C C . ILE B 1 69 ? 9.016 6.336 6.52 1 95.62 69 ILE B C 1
ATOM 1577 O O . ILE B 1 69 ? 7.977 5.672 6.562 1 95.62 69 ILE B O 1
ATOM 1581 N N . VAL B 1 70 ? 9.867 6.324 5.484 1 97.81 70 VAL B N 1
ATOM 1582 C CA . VAL B 1 70 ? 9.586 5.523 4.297 1 97.81 70 VAL B CA 1
ATOM 1583 C C . VAL B 1 70 ? 9.562 4.043 4.664 1 97.81 70 VAL B C 1
ATOM 1585 O O . VAL B 1 70 ? 8.648 3.311 4.262 1 97.81 70 VAL B O 1
ATOM 1588 N N . ARG B 1 71 ? 10.531 3.645 5.391 1 97.94 71 ARG B N 1
ATOM 1589 C CA . ARG B 1 71 ? 10.602 2.25 5.812 1 97.94 71 ARG B CA 1
ATOM 1590 C C . ARG B 1 71 ? 9.367 1.855 6.613 1 97.94 71 ARG B C 1
ATOM 1592 O O . ARG B 1 71 ? 8.773 0.797 6.375 1 97.94 71 ARG B O 1
ATOM 1599 N N . SER B 1 72 ? 9.031 2.658 7.539 1 97.62 72 SER B N 1
ATOM 1600 C CA . SER B 1 72 ? 7.848 2.412 8.352 1 97.62 72 SER B CA 1
ATOM 1601 C C . SER B 1 72 ? 6.59 2.342 7.496 1 97.62 72 SER B C 1
ATOM 1603 O O . SER B 1 72 ? 5.781 1.425 7.641 1 97.62 72 SER B O 1
ATOM 1605 N N . ALA B 1 73 ? 6.441 3.295 6.613 1 97.62 73 ALA B N 1
ATOM 1606 C CA . ALA B 1 73 ? 5.266 3.369 5.75 1 97.62 73 ALA B CA 1
ATOM 1607 C C . ALA B 1 73 ? 5.156 2.129 4.867 1 97.62 73 ALA B C 1
ATOM 1609 O O . ALA B 1 73 ? 4.09 1.514 4.781 1 97.62 73 ALA B O 1
ATOM 1610 N N . ARG B 1 74 ? 6.254 1.771 4.25 1 98.56 74 ARG B N 1
ATOM 1611 C CA . ARG B 1 74 ? 6.273 0.619 3.354 1 98.56 74 ARG B CA 1
ATOM 1612 C C . ARG B 1 74 ? 5.934 -0.664 4.105 1 98.56 74 ARG B C 1
ATOM 1614 O O . ARG B 1 74 ? 5.207 -1.516 3.59 1 98.56 74 ARG B O 1
ATOM 1621 N N . ARG B 1 75 ? 6.438 -0.764 5.242 1 98.62 75 ARG B N 1
ATOM 1622 C CA . ARG B 1 75 ? 6.152 -1.951 6.039 1 98.62 75 ARG B CA 1
ATOM 1623 C C . ARG B 1 75 ? 4.672 -2.023 6.398 1 98.62 75 ARG B C 1
ATOM 1625 O O . ARG B 1 75 ? 4.047 -3.08 6.273 1 98.62 75 ARG B O 1
ATOM 1632 N N . LYS B 1 76 ? 4.113 -0.959 6.926 1 98.19 76 LYS B N 1
ATOM 1633 C CA . LYS B 1 76 ? 2.711 -0.909 7.32 1 98.19 76 LYS B CA 1
ATOM 1634 C C . LYS B 1 76 ? 1.794 -1.204 6.137 1 98.19 76 LYS B C 1
ATOM 1636 O O . LYS B 1 76 ? 0.818 -1.945 6.27 1 98.19 76 LYS B O 1
ATOM 1641 N N . VAL B 1 77 ? 2.113 -0.635 5.016 1 98.19 77 VAL B N 1
ATOM 1642 C CA . VAL B 1 77 ? 1.313 -0.831 3.811 1 98.19 77 VAL B CA 1
ATOM 1643 C C . VAL B 1 77 ? 1.38 -2.295 3.379 1 98.19 77 VAL B C 1
ATOM 1645 O O . VAL B 1 77 ? 0.35 -2.914 3.102 1 98.19 77 VAL B O 1
ATOM 1648 N N . ALA B 1 78 ? 2.578 -2.85 3.33 1 97.62 78 ALA B N 1
ATOM 1649 C CA . ALA B 1 78 ? 2.736 -4.254 2.967 1 97.62 78 ALA B CA 1
ATOM 1650 C C . ALA B 1 78 ? 1.979 -5.16 3.936 1 97.62 78 ALA B C 1
ATOM 1652 O O . ALA B 1 78 ? 1.31 -6.105 3.518 1 97.62 78 ALA B O 1
ATOM 1653 N N . GLU B 1 79 ? 2.092 -4.852 5.16 1 96.88 79 GLU B N 1
ATOM 1654 C CA . GLU B 1 79 ? 1.412 -5.648 6.176 1 96.88 79 GLU B CA 1
ATOM 1655 C C . GLU B 1 79 ? -0.101 -5.621 5.977 1 96.88 79 GLU B C 1
ATOM 1657 O O . GLU B 1 79 ? -0.753 -6.668 5.992 1 96.88 79 GLU B O 1
ATOM 1662 N N . ALA B 1 80 ? -0.625 -4.453 5.82 1 96.94 80 ALA B N 1
ATOM 1663 C CA . ALA B 1 80 ? -2.068 -4.32 5.633 1 96.94 80 ALA B CA 1
ATOM 1664 C C . ALA B 1 80 ? -2.533 -5.082 4.395 1 96.94 80 ALA B C 1
ATOM 1666 O O . ALA B 1 80 ? -3.49 -5.859 4.461 1 96.94 80 ALA B O 1
ATOM 1667 N N . LEU B 1 81 ? -1.869 -4.898 3.293 1 95.5 81 LEU B N 1
ATOM 1668 C CA . LEU B 1 81 ? -2.238 -5.484 2.012 1 95.5 81 LEU B CA 1
ATOM 1669 C C . LEU B 1 81 ? -2.143 -7.008 2.064 1 95.5 81 LEU B C 1
ATOM 1671 O O . LEU B 1 81 ? -3.059 -7.707 1.621 1 95.5 81 LEU B O 1
ATOM 1675 N N . LEU B 1 82 ? -1.09 -7.535 2.602 1 93.12 82 LEU B N 1
ATOM 1676 C CA . LEU B 1 82 ? -0.807 -8.961 2.502 1 93.12 82 LEU B CA 1
ATOM 1677 C C . LEU B 1 82 ? -1.524 -9.734 3.602 1 93.12 82 LEU B C 1
ATOM 1679 O O . LEU B 1 82 ? -1.888 -10.898 3.412 1 93.12 82 LEU B O 1
ATOM 1683 N N . LYS B 1 83 ? -1.81 -9.117 4.691 1 91.81 83 LYS B N 1
ATOM 1684 C CA . LYS B 1 83 ? -2.479 -9.797 5.793 1 91.81 83 LYS B CA 1
ATOM 1685 C C . LYS B 1 83 ? -3.973 -9.484 5.809 1 91.81 83 LYS B C 1
ATOM 1687 O O . LYS B 1 83 ? -4.715 -10.016 6.637 1 91.81 83 LYS B O 1
ATOM 1692 N N . GLY B 1 84 ? -4.344 -8.562 4.98 1 93.06 84 GLY B N 1
ATOM 1693 C CA . GLY B 1 84 ? -5.762 -8.258 4.867 1 93.06 84 GLY B CA 1
ATOM 1694 C C . GLY B 1 84 ? -6.266 -7.336 5.965 1 93.06 84 GLY B C 1
ATOM 1695 O O . GLY B 1 84 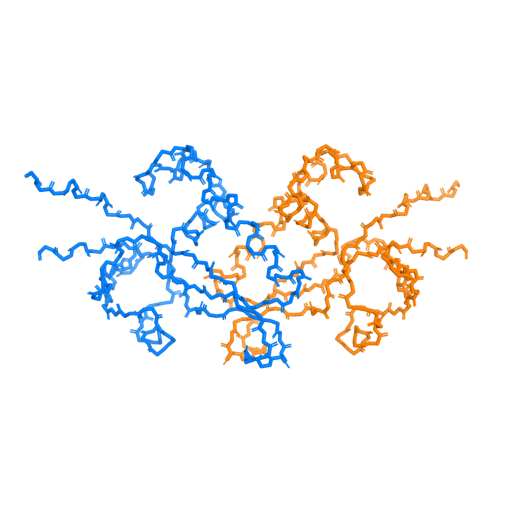? -7.363 -7.535 6.492 1 93.06 84 GLY B O 1
ATOM 1696 N N . ALA B 1 85 ? -5.473 -6.488 6.449 1 96.62 85 ALA B N 1
ATOM 1697 C CA . ALA B 1 85 ? -5.875 -5.461 7.406 1 96.62 85 ALA B CA 1
ATOM 1698 C C . ALA B 1 85 ? -6.301 -4.184 6.688 1 96.62 85 ALA B C 1
ATOM 1700 O O . ALA B 1 85 ? -6.051 -4.023 5.492 1 96.62 85 ALA B O 1
ATOM 1701 N N . ALA B 1 86 ? -6.977 -3.305 7.426 1 97.56 86 ALA B N 1
ATOM 1702 C CA . ALA B 1 86 ? -7.316 -1.99 6.883 1 97.56 86 ALA B CA 1
ATOM 1703 C C . ALA B 1 86 ? -6.207 -0.979 7.164 1 97.56 86 ALA B C 1
ATOM 1705 O O . ALA B 1 86 ? -5.508 -1.08 8.172 1 97.56 86 ALA B O 1
ATOM 1706 N N . LEU B 1 87 ? -6.039 -0.115 6.262 1 97.38 87 LEU B N 1
ATOM 1707 C CA . LEU B 1 87 ? -5.18 1.045 6.461 1 97.38 87 LEU B CA 1
ATOM 1708 C C . LEU B 1 87 ? -6.008 2.293 6.746 1 97.38 87 LEU B C 1
ATOM 1710 O O . LEU B 1 87 ? -6.973 2.578 6.035 1 97.38 87 LEU B O 1
ATOM 1714 N N . ARG B 1 88 ? -5.637 2.99 7.762 1 95.94 88 ARG B N 1
ATOM 1715 C CA . ARG B 1 88 ? -6.32 4.238 8.094 1 95.94 88 ARG B CA 1
ATOM 1716 C C . ARG B 1 88 ? -5.328 5.391 8.203 1 95.94 88 ARG B C 1
ATOM 1718 O O . ARG B 1 88 ? -4.391 5.34 9 1 95.94 88 ARG B O 1
ATOM 1725 N N . VAL B 1 89 ? -5.57 6.359 7.406 1 93.44 89 VAL B N 1
ATOM 1726 C CA . VAL B 1 89 ? -4.73 7.555 7.449 1 93.44 89 VAL B CA 1
ATOM 1727 C C . VAL B 1 89 ? -5.051 8.367 8.703 1 93.44 89 VAL B C 1
ATOM 1729 O O . VAL B 1 89 ? -6.223 8.625 9 1 93.44 89 VAL B O 1
ATOM 1732 N N . GLU B 1 90 ? -4.059 8.719 9.383 1 88.75 90 GLU B N 1
ATOM 1733 C CA . GLU B 1 90 ? -4.195 9.477 10.617 1 88.75 90 GLU B CA 1
ATOM 1734 C C . GLU B 1 90 ? -3.174 10.609 10.688 1 88.75 90 GLU B C 1
ATOM 1736 O O . GLU B 1 90 ? -2.211 10.633 9.922 1 88.75 90 GLU B O 1
ATOM 1741 N N . ALA B 1 91 ? -3.525 11.609 11.461 1 74.62 91 ALA B N 1
ATOM 1742 C CA . ALA B 1 91 ? -2.631 12.75 11.594 1 74.62 91 ALA B CA 1
ATOM 1743 C C . ALA B 1 91 ? -1.287 12.336 12.188 1 74.62 91 ALA B C 1
ATOM 1745 O O . ALA B 1 91 ? -0.241 12.859 11.797 1 74.62 91 ALA B O 1
ATOM 1746 N N . GLY B 1 92 ? -1.129 11.109 12.734 1 63.56 92 GLY B N 1
ATOM 1747 C CA . GLY B 1 92 ? 0.116 10.641 13.32 1 63.56 92 GLY B CA 1
ATOM 1748 C C . GLY B 1 92 ? 0.637 11.531 14.43 1 63.56 92 GLY B C 1
ATOM 1749 O O . GLY B 1 92 ? -0.06 12.445 14.875 1 63.56 92 GLY B O 1
ATOM 1750 N N . PRO B 1 93 ? 1.881 11.094 14.945 1 54.66 93 PRO B N 1
ATOM 1751 C CA . PRO B 1 93 ? 2.467 11.844 16.047 1 54.66 93 PRO B CA 1
ATOM 1752 C C . PRO B 1 93 ? 2.738 13.305 15.695 1 54.66 93 PRO B C 1
ATOM 1754 O O . PRO B 1 93 ? 3.129 14.094 16.562 1 54.66 93 PRO B O 1
ATOM 1757 N N . VAL B 1 94 ? 2.639 13.484 14.414 1 55.38 94 VAL B N 1
ATOM 1758 C CA . VAL B 1 94 ? 2.969 14.867 14.07 1 55.38 94 VAL B CA 1
ATOM 1759 C C . VAL B 1 94 ? 1.976 15.812 14.734 1 55.38 94 VAL B C 1
ATOM 1761 O O . VAL B 1 94 ? 0.841 15.43 15.031 1 55.38 94 VAL B O 1
ATOM 1764 N N . ASP B 1 95 ? 2.537 16.875 15.148 1 60.09 95 ASP B N 1
ATOM 1765 C CA . ASP B 1 95 ? 2.088 18.109 15.789 1 60.09 95 ASP B CA 1
ATOM 1766 C C . ASP B 1 95 ? 1.05 18.828 14.938 1 60.09 95 ASP B C 1
ATOM 1768 O O . ASP B 1 95 ? 1.168 20.031 14.688 1 60.09 95 ASP B O 1
ATOM 1772 N N . TYR B 1 96 ? 0.209 17.922 14.242 1 68 96 TYR B N 1
ATOM 1773 C CA . TYR B 1 96 ? -0.767 18.703 13.5 1 68 96 TYR B CA 1
ATOM 1774 C C . TYR B 1 96 ? -1.931 19.109 14.391 1 68 96 TYR B C 1
ATOM 1776 O O . TYR B 1 96 ? -2.85 18.328 14.625 1 68 96 TYR B O 1
ATOM 1784 N N . PRO B 1 97 ? -1.703 20.188 14.898 1 69.19 97 PRO B N 1
ATOM 1785 C CA . PRO B 1 97 ? -2.809 20.625 15.758 1 69.19 97 PRO B CA 1
ATOM 1786 C C . PRO B 1 97 ? -4.141 20.703 15.008 1 69.19 97 PRO B C 1
ATOM 1788 O O . PRO B 1 97 ? -4.168 21.031 13.828 1 69.19 97 PRO B O 1
ATOM 1791 N N . ALA B 1 98 ? -5.105 20.219 15.695 1 74 98 ALA B N 1
ATOM 1792 C CA . ALA B 1 98 ? -6.445 20.328 15.125 1 74 98 ALA B CA 1
ATOM 1793 C C . ALA B 1 98 ? -7.062 21.688 15.445 1 74 98 ALA B C 1
ATOM 1795 O O . ALA B 1 98 ? -6.816 22.25 16.516 1 74 98 ALA B O 1
ATOM 1796 N N . PRO B 1 99 ? -7.793 22.344 14.531 1 80.56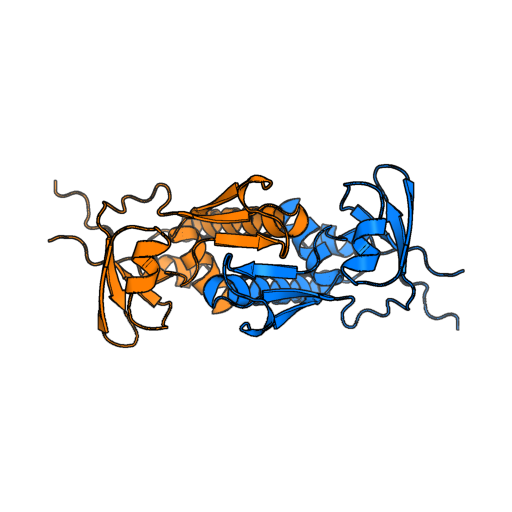 99 PRO B N 1
ATOM 1797 C CA . PRO B 1 99 ? -8.094 21.797 13.211 1 80.56 99 PRO B CA 1
ATOM 1798 C C . PRO B 1 99 ? -6.949 21.969 12.219 1 80.56 99 PRO B C 1
ATOM 1800 O O . PRO B 1 99 ? -6.125 22.875 12.375 1 80.56 99 PRO B O 1
ATOM 1803 N N . LEU B 1 100 ? -6.887 21.125 11.297 1 80.56 100 LEU B N 1
ATOM 1804 C CA . LEU B 1 100 ? -5.895 21.234 10.234 1 80.56 100 LEU B CA 1
ATOM 1805 C C . LEU B 1 100 ? -6.273 22.328 9.242 1 80.56 100 LEU B C 1
ATOM 1807 O O . LEU B 1 100 ? -7.449 22.5 8.914 1 80.56 100 LEU B O 1
ATOM 1811 N N . HIS B 1 101 ? -5.23 23.109 8.93 1 84.19 101 HIS B N 1
ATOM 1812 C CA . HIS B 1 101 ? -5.391 24.141 7.902 1 84.19 101 HIS B CA 1
ATOM 1813 C C . HIS B 1 101 ? -4.453 23.891 6.727 1 84.19 101 HIS B C 1
ATOM 1815 O O . HIS B 1 101 ? -3.232 23.953 6.867 1 84.19 101 HIS B O 1
ATOM 1821 N N . PHE B 1 102 ? -5.195 23.625 5.527 1 84.88 102 PHE B N 1
ATOM 1822 C CA . PHE B 1 102 ? -4.363 23.25 4.387 1 84.88 102 PHE B CA 1
ATOM 1823 C C . PHE B 1 102 ? -4.727 24.062 3.158 1 84.88 102 PHE B C 1
ATOM 1825 O O . PHE B 1 102 ? -5.852 24.562 3.049 1 84.88 102 PHE B O 1
ATOM 1832 N N . ARG B 1 103 ? -3.74 24.297 2.334 1 88.44 103 ARG B N 1
ATOM 1833 C CA . ARG B 1 103 ? -3.932 24.906 1.025 1 88.44 103 ARG B CA 1
ATOM 1834 C C . ARG B 1 103 ? -3.465 23.984 -0.092 1 88.44 103 ARG B C 1
ATOM 1836 O O . ARG B 1 103 ? -2.344 23.469 -0.053 1 88.44 103 ARG B O 1
ATOM 1843 N N . CYS B 1 104 ? -4.379 23.812 -1.079 1 90.69 104 CYS B N 1
ATOM 1844 C CA . CYS B 1 104 ? -4.012 22.984 -2.215 1 90.69 104 CYS B CA 1
ATOM 1845 C C . CYS B 1 104 ? -2.881 23.609 -3.018 1 90.69 104 CYS B C 1
ATOM 1847 O O . CYS B 1 104 ? -2.938 24.797 -3.354 1 90.69 104 CYS B O 1
ATOM 1849 N N . ARG B 1 105 ? -1.974 22.859 -3.389 1 86.62 105 ARG B N 1
ATOM 1850 C CA . ARG B 1 105 ? -0.825 23.359 -4.133 1 86.62 105 ARG B CA 1
ATOM 1851 C C . ARG B 1 105 ? -1.169 23.562 -5.605 1 86.62 105 ARG B C 1
ATOM 1853 O O . ARG B 1 105 ? -0.539 24.359 -6.297 1 86.62 105 ARG B O 1
ATOM 1860 N N . LYS B 1 106 ? -2.16 22.922 -6.059 1 86.94 106 LYS B N 1
ATOM 1861 C CA . LYS B 1 106 ? -2.494 22.953 -7.48 1 86.94 106 LYS B CA 1
ATOM 1862 C C . LYS B 1 106 ? -3.5 24.062 -7.785 1 86.94 106 LYS B C 1
ATOM 1864 O O . LYS B 1 106 ? -3.338 24.797 -8.758 1 86.94 106 LYS B O 1
ATOM 1869 N N . CYS B 1 107 ? -4.527 24.203 -7.004 1 91.75 107 CYS B N 1
ATOM 1870 C CA . CYS B 1 107 ? -5.594 25.141 -7.344 1 91.75 107 CYS B CA 1
ATOM 1871 C C . CYS B 1 107 ? -5.66 26.281 -6.336 1 91.75 107 CYS B C 1
ATOM 1873 O O . CYS B 1 107 ? -6.367 27.266 -6.551 1 91.75 107 CYS B O 1
ATOM 1875 N N . GLY B 1 108 ? -5.008 26.172 -5.109 1 90.44 108 GLY B N 1
ATOM 1876 C CA . GLY B 1 108 ? -4.941 27.25 -4.133 1 90.44 108 GLY B CA 1
ATOM 1877 C C . GLY B 1 108 ? -6.09 27.234 -3.143 1 90.44 108 GLY B C 1
ATOM 1878 O O . GLY B 1 108 ? -6.109 28.016 -2.191 1 90.44 108 GLY B O 1
ATOM 1879 N N . HIS B 1 109 ? -7 26.266 -3.342 1 90.19 109 HIS B N 1
ATOM 1880 C CA . HIS B 1 109 ? -8.133 26.188 -2.426 1 90.19 109 HIS B CA 1
ATOM 1881 C C . HIS B 1 109 ? -7.676 25.844 -1.014 1 90.19 109 HIS B C 1
ATOM 1883 O O . HIS B 1 109 ? -6.793 25 -0.835 1 90.19 109 HIS B O 1
ATOM 1889 N N . GLN B 1 110 ? -8.305 26.484 -0.055 1 88.94 110 GLN B N 1
ATOM 1890 C CA . GLN B 1 110 ? -7.957 26.234 1.343 1 88.94 110 GLN B CA 1
ATOM 1891 C C . GLN B 1 110 ? -9.016 25.375 2.027 1 88.94 110 GLN B C 1
ATOM 1893 O O . GLN B 1 110 ? -10.203 25.484 1.729 1 88.94 110 GLN B O 1
ATOM 1898 N N . TRP B 1 111 ? -8.617 24.516 2.887 1 87.94 111 TRP B N 1
ATOM 1899 C CA . TRP B 1 111 ? -9.5 23.641 3.648 1 87.94 111 TRP B CA 1
ATOM 1900 C C . TRP B 1 111 ? -9.086 23.594 5.117 1 87.94 111 TRP B C 1
ATOM 1902 O O . TRP B 1 111 ? -7.898 23.578 5.438 1 87.94 111 TRP B O 1
ATOM 1912 N N . GLU B 1 112 ? -10.094 23.641 5.941 1 85.88 112 GLU B N 1
ATOM 1913 C CA . GLU B 1 112 ? -9.906 23.469 7.379 1 85.88 112 GLU B CA 1
ATOM 1914 C C . GLU B 1 112 ? -10.766 22.328 7.918 1 85.88 112 GLU B C 1
ATOM 1916 O O . GLU B 1 112 ? -11.961 22.25 7.621 1 85.88 112 GLU B O 1
ATOM 1921 N N . GLY B 1 113 ? -10.133 21.469 8.617 1 83.81 113 GLY B N 1
ATOM 1922 C CA . GLY B 1 113 ? -10.906 20.359 9.164 1 83.81 113 GLY B CA 1
ATOM 1923 C C . GLY B 1 113 ? -10.055 19.344 9.906 1 83.81 113 GLY B C 1
ATOM 1924 O O . GLY B 1 113 ? -8.953 19.656 10.352 1 83.81 113 GLY B O 1
ATOM 1925 N N . VAL B 1 114 ? -10.742 18.25 10.305 1 84.56 114 VAL B N 1
ATOM 1926 C CA . VAL B 1 114 ? -10.086 17.125 10.977 1 84.56 114 VAL B CA 1
ATOM 1927 C C . VAL B 1 114 ? -10.086 15.906 10.062 1 84.56 114 VAL B C 1
ATOM 1929 O O . VAL B 1 114 ? -10.82 15.867 9.07 1 84.56 114 VAL B O 1
ATOM 1932 N N . LEU B 1 115 ? -9.227 14.969 10.367 1 86.56 115 LEU B N 1
ATOM 1933 C CA . LEU B 1 115 ? -9.086 13.797 9.516 1 86.56 115 LEU B CA 1
ATOM 1934 C C . LEU B 1 115 ? -10.203 12.789 9.789 1 86.56 115 LEU B C 1
ATOM 1936 O O . LEU B 1 115 ? -9.961 11.742 10.383 1 86.56 115 LEU B O 1
ATOM 1940 N N . THR B 1 116 ? -11.328 13.055 9.367 1 85.69 116 THR B N 1
ATOM 1941 C CA . THR B 1 116 ? -12.477 12.164 9.367 1 85.69 116 THR B CA 1
ATOM 1942 C C . THR B 1 116 ? -13.086 12.055 7.973 1 85.69 116 THR B C 1
ATOM 1944 O O . THR B 1 116 ? -12.953 12.977 7.16 1 85.69 116 THR B O 1
ATOM 1947 N N . PRO B 1 117 ? -13.672 10.93 7.758 1 83.44 117 PRO B N 1
ATOM 1948 C CA . PRO B 1 117 ? -14.273 10.773 6.434 1 83.44 117 PRO B CA 1
ATOM 1949 C C . PRO B 1 117 ? -15.258 11.891 6.09 1 83.44 117 PRO B C 1
ATOM 1951 O O . PRO B 1 117 ? -15.305 12.352 4.949 1 83.44 117 PRO B O 1
ATOM 1954 N N . GLU B 1 118 ? -16.016 12.305 7.043 1 83.81 118 GLU B N 1
ATOM 1955 C CA . GLU B 1 118 ? -16.984 13.375 6.832 1 83.81 118 GLU B CA 1
ATOM 1956 C C . GLU B 1 118 ? -16.297 14.688 6.488 1 83.81 118 GLU B C 1
ATOM 1958 O O . GLU B 1 118 ? -16.734 15.406 5.59 1 83.81 118 GLU B O 1
ATOM 1963 N N . SER B 1 119 ? -15.266 14.969 7.145 1 85.62 119 SER B N 1
ATOM 1964 C CA . SER B 1 119 ? -14.523 16.203 6.914 1 85.62 119 SER B CA 1
ATOM 1965 C C . SER B 1 119 ? -13.828 16.188 5.555 1 85.62 119 SER B C 1
ATOM 1967 O O . SER B 1 119 ? -13.742 17.219 4.887 1 85.62 119 SER B O 1
ATOM 1969 N N . MET B 1 120 ? -13.406 15.008 5.16 1 85 120 MET B N 1
ATOM 1970 C CA . MET B 1 120 ? -12.656 14.891 3.914 1 85 120 MET B CA 1
ATOM 1971 C C . MET B 1 120 ? -13.57 15.039 2.705 1 85 120 MET B C 1
ATOM 1973 O O . MET B 1 120 ? -13.133 15.453 1.632 1 85 120 MET B O 1
ATOM 1977 N N . LYS B 1 121 ? -14.789 14.672 2.9 1 81.19 121 LYS B N 1
ATOM 1978 C CA . LYS B 1 121 ? -15.766 14.867 1.831 1 81.19 121 LYS B CA 1
ATOM 1979 C C . LYS B 1 121 ? -15.914 16.344 1.488 1 81.19 121 LYS B C 1
ATOM 1981 O O . LYS B 1 121 ? -16.203 16.703 0.342 1 81.19 121 LYS B O 1
ATOM 1986 N N . ALA B 1 122 ? -15.602 17.172 2.418 1 80 122 ALA B N 1
ATOM 1987 C CA . ALA B 1 122 ? -15.781 18.609 2.264 1 80 122 ALA B CA 1
ATOM 1988 C C . ALA B 1 122 ? -14.469 19.281 1.857 1 80 122 ALA B C 1
ATOM 1990 O O . ALA B 1 122 ? -14.391 20.5 1.771 1 80 122 ALA B O 1
ATOM 1991 N N . ARG B 1 123 ? -13.406 18.516 1.704 1 80.19 123 ARG B N 1
ATOM 1992 C CA . ARG B 1 123 ? -12.07 19.047 1.434 1 80.19 123 ARG B CA 1
ATOM 1993 C C . ARG B 1 123 ? -12.055 19.828 0.125 1 80.19 123 ARG B C 1
ATOM 1995 O O . ARG B 1 123 ? -11.234 20.734 -0.051 1 80.19 123 ARG B O 1
ATOM 2002 N N . GLY B 1 124 ? -13.047 19.594 -0.748 1 77.06 124 GLY B N 1
ATOM 2003 C CA . GLY B 1 124 ? -13.164 20.422 -1.937 1 77.06 124 GLY B CA 1
ATOM 2004 C C . GLY B 1 124 ? -12.492 19.812 -3.154 1 77.06 124 GLY B C 1
ATOM 2005 O O . GLY B 1 124 ? -12.797 18.688 -3.549 1 77.06 124 GLY B O 1
ATOM 2006 N N . CYS B 1 125 ? -11.273 20.281 -3.492 1 81.38 125 CYS B N 1
ATOM 2007 C CA . CYS B 1 125 ? -10.688 19.969 -4.793 1 81.38 125 CYS B CA 1
ATOM 2008 C C . CYS B 1 125 ? -10.25 18.516 -4.863 1 81.38 125 CYS B C 1
ATOM 2010 O O . CYS B 1 125 ? -10.172 17.844 -3.836 1 81.38 125 CYS B O 1
ATOM 2012 N N . GLY B 1 126 ? -10.055 17.891 -6.027 1 79 126 GLY B N 1
ATOM 2013 C CA . GLY B 1 126 ? -9.711 16.484 -6.246 1 79 1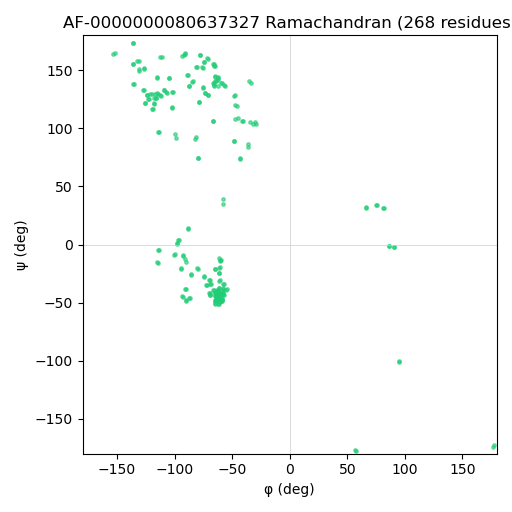26 GLY B CA 1
ATOM 2014 C C . GLY B 1 126 ? -8.219 16.219 -6.234 1 79 126 GLY B C 1
ATOM 2015 O O . GLY B 1 126 ? -7.773 15.125 -6.566 1 79 126 GLY B O 1
ATOM 2016 N N . HIS B 1 127 ? -7.375 17.281 -5.73 1 83.81 127 HIS B N 1
ATOM 2017 C CA . HIS B 1 127 ? -5.926 17.109 -5.73 1 83.81 127 HIS B CA 1
ATOM 2018 C C . HIS B 1 127 ? -5.438 16.531 -4.406 1 83.81 127 HIS B C 1
ATOM 2020 O O . HIS B 1 127 ? -6.164 16.547 -3.41 1 83.81 127 HIS B O 1
ATOM 2026 N N . GLU B 1 128 ? -4.215 16.016 -4.391 1 84.19 128 GLU B N 1
ATOM 2027 C CA . GLU B 1 128 ? -3.73 15.32 -3.197 1 84.19 128 GLU B CA 1
ATOM 2028 C C . GLU B 1 128 ? -2.566 16.078 -2.559 1 84.19 128 GLU B C 1
ATOM 2030 O O . GLU B 1 128 ? -2.098 15.703 -1.48 1 84.19 128 GLU B O 1
ATOM 2035 N N . GLU B 1 129 ? -2.117 17.125 -3.182 1 85.75 129 GLU B N 1
ATOM 2036 C CA . GLU B 1 129 ? -0.96 17.859 -2.668 1 85.75 129 GLU B CA 1
ATOM 2037 C C . GLU B 1 129 ? -1.385 19.141 -1.953 1 85.75 129 GLU B C 1
ATOM 2039 O O . GLU B 1 129 ? -1.98 20.031 -2.562 1 85.75 129 GLU B O 1
ATOM 2044 N N . PHE B 1 130 ? -1.072 19.188 -0.674 1 85.25 130 PHE B N 1
ATOM 2045 C CA . PHE B 1 130 ? -1.471 20.328 0.141 1 85.25 130 PHE B CA 1
ATOM 2046 C C . PHE B 1 130 ? -0.291 20.859 0.951 1 85.25 130 PHE B C 1
ATOM 2048 O O . PHE B 1 130 ? 0.688 20.141 1.167 1 85.25 130 PHE B O 1
ATOM 2055 N N . VAL B 1 131 ? -0.386 22.094 1.343 1 83.75 131 VAL B N 1
ATOM 2056 C CA . VAL B 1 131 ? 0.552 22.719 2.273 1 83.75 131 VAL B CA 1
ATOM 2057 C C . VAL B 1 131 ? -0.167 23.078 3.572 1 83.75 131 VAL B C 1
ATOM 2059 O O . VAL B 1 131 ? -1.278 23.609 3.551 1 83.75 131 VAL B O 1
ATOM 2062 N N . GLU B 1 132 ? 0.469 22.641 4.637 1 80.75 132 GLU B N 1
ATOM 2063 C CA . GLU B 1 132 ? -0.1 22.984 5.938 1 80.75 132 GLU B CA 1
ATOM 2064 C C . GLU B 1 132 ? 0.083 24.469 6.238 1 80.75 132 GLU B C 1
ATOM 2066 O O . GLU B 1 132 ? 1.182 25.016 6.09 1 80.75 132 GLU B O 1
ATOM 2071 N N . LEU B 1 133 ? -1.056 25.078 6.598 1 78.94 133 LEU B N 1
ATOM 2072 C CA . LEU B 1 133 ? -1.012 26.5 6.93 1 78.94 133 LEU B CA 1
ATOM 2073 C C . LEU B 1 133 ? -0.966 26.703 8.445 1 78.94 133 LEU B C 1
ATOM 2075 O O . LEU B 1 133 ? -1.641 25.984 9.188 1 78.94 133 LEU B O 1
ATOM 2079 N N . SER B 1 134 ? 0.268 26.812 9.156 1 60.72 134 SER B N 1
ATOM 2080 C CA . SER B 1 134 ? 0.356 27.094 10.586 1 60.72 134 SER B CA 1
ATOM 2081 C C . SER B 1 134 ? -0.574 28.234 10.984 1 60.72 134 SER B C 1
ATOM 2083 O O . SER B 1 134 ? -0.804 29.156 10.203 1 60.72 134 SER B O 1
ATOM 2085 N N . SER B 1 135 ? -1.548 27.906 11.906 1 49.88 135 SER B N 1
ATOM 2086 C CA . SER B 1 135 ? -2.273 29.047 12.477 1 49.88 135 SER B CA 1
ATOM 2087 C C . SER B 1 135 ? -1.317 30.141 12.945 1 49.88 135 SER B C 1
ATOM 2089 O O . SER B 1 135 ? -0.369 29.859 13.68 1 49.88 135 SER B O 1
ATOM 2091 N N . SER B 1 136 ? -0.94 31.109 12.055 1 40.91 136 SER B N 1
ATOM 2092 C CA . SER B 1 136 ? -0.423 32.312 12.688 1 40.91 136 SER B CA 1
ATOM 2093 C C . SER B 1 136 ? -1.343 32.781 13.812 1 40.91 136 SER B C 1
ATOM 2095 O O . SER B 1 136 ? -2.564 32.656 13.719 1 40.91 136 SER B O 1
#

Solvent-accessible surface area (backbone atoms only — not comparable to full-atom values): 14723 Å² total; per-residue (Å²): 126,78,72,76,74,71,65,67,30,56,33,38,47,49,75,52,48,39,37,26,40,64,94,54,63,70,90,81,39,57,77,43,80,37,27,34,66,29,44,25,39,34,43,37,37,42,53,66,61,40,51,55,61,57,42,9,63,57,49,66,50,51,45,67,54,40,51,51,40,38,52,52,36,45,22,52,51,35,44,20,59,48,70,50,22,23,37,32,54,37,71,49,91,55,86,66,58,82,66,37,35,34,29,31,71,84,81,59,54,69,36,73,40,57,94,39,72,75,45,43,70,65,50,67,72,95,69,40,51,27,31,44,50,73,86,123,127,78,74,75,74,71,64,67,29,56,32,38,48,48,76,51,49,38,36,27,40,64,95,55,63,70,90,82,37,56,77,45,80,39,28,34,66,29,44,24,39,34,43,37,39,41,53,66,59,39,52,56,61,58,40,8,62,56,49,64,50,51,45,67,55,40,52,51,39,38,51,52,37,45,21,53,51,36,44,19,59,48,70,50,23,23,38,31,53,36,71,50,91,55,87,67,58,81,66,37,35,32,28,32,70,84,82,60,54,68,36,72,40,58,96,41,73,75,44,43,71,65,49,67,71,96,69,40,51,26,31,47,50,74,84,122

Foldseek 3Di:
DPPPPQPQFKWFDALDFKDFDPPDDLVVFAEDEQARLLVLLCCVCVVVNDDLCVSCVNRVHDSVVSVVSPVVSVVSVCCCVVVGHMYGYANPPPPQDPFWWKAAPPPGDIATGHPDNVRSVVRPDNDGIITTDPPD/DPPPPQPQFKWFAALDFKDFDPPDDLVPFAEDEQARLLVLLCCQCVVVNDDLCVSCVNRVHDSVVSVVSPVVSVVSVCCCVVVGHMYGYANPPDPQDPFWWKAAPPPRDIATGHPDNVRSVVRPDNDGIITTDPPD

InterPro domains:
  IPR002852 Uncharacterised protein family UPF0251 [MF_00674] (2-100)
  IPR002852 Uncharacterised protein family UPF0251 [PF02001] (2-92)
  IPR002852 Uncharacterised protein family UPF0251 [PTHR37478] (1-112)
  IPR013324 RNA polymerase sigma factor, region 3/4-like [SSF88659] (34-81)
  IPR036388 Winged helix-like DNA-binding domain superfamily [G3DSA:1.10.10.10] (31-83)

Secondary structure (DSSP, 8-state):
---------EEE--S-SEEEETTS-GGGS-EEEEEHHHHHHIIIIIIS---HHHHHHHHTS-HHHHHHHHHHHHHHHHHHHHHTPEEEEE-TTS--PSSEEEEETTT--EEEE-SSHHHHHTS-SS--EEEE----/---------EEE--S-SEEEETTS-GGGS-EEEEEHHHHHHIIIIIIS---HHHHHHHHTS-HHHHHHHHHHHHHHHHHHHHHTPEEEEE-TTS--PSSEEEEETTT--EEEE-SSHHHHHTS-SS--EEEE----

Radius of gyration: 19.98 Å; Cα contacts (8 Å, |Δi|>4): 534; chains: 2; bounding box: 38×65×46 Å